Protein AF-A0A954THV9-F1 (afdb_monomer_lite)

pLDDT: mean 78.18, std 24.19, range [27.09, 98.19]

Secondary structure (DSSP, 8-state):
------EEEEEEETTHHHHHHHH-HHHHHHHHHHHHHHHHHHS-TTSEEEE-SSSEEEEEESS-HHHHHHHHHHHHHHHHHS-EEETTEEE---EEEEEEE--TT--HHHHHHHHHHHHHHHHHTTSS-EEEE-SS-EEEGGGS----S------------------SSSSSSSHHHHHHHHHHHHHHHHHHHHTT--

Radius of gyration: 17.75 Å; chains: 1; bounding box: 56×38×52 Å

Sequence (198 aa):
RKQQPFSLCLIDIDHFKQINDTYGHPAGDAVLQHLSSLLQTELDDAVCVARYGGEEFALLTKAPLESAAATLDRLRQTISETEFSHEGSIIPVTLSGGAAAIQNDDQIGRLVRRADEALYAAKLAGRNRVYLHDGTICHLITEIAPVAPATVEDLPSADDSETPAEKSEFAASTSRVQERLQRIIEEESQRLLGRTSE

Structure (mmCIF, N/CA/C/O backbone):
data_AF-A0A954THV9-F1
#
_entry.id   AF-A0A954THV9-F1
#
loop_
_atom_site.group_PDB
_atom_site.id
_atom_site.type_symbol
_atom_site.label_atom_id
_atom_site.label_alt_id
_atom_site.label_comp_id
_atom_site.label_asym_id
_atom_site.label_entity_id
_atom_site.label_seq_id
_atom_site.pdbx_PDB_ins_code
_atom_site.Cartn_x
_atom_site.Cartn_y
_atom_site.Cartn_z
_atom_site.occupancy
_atom_site.B_iso_or_equiv
_atom_site.auth_seq_id
_atom_site.auth_comp_id
_atom_site.auth_asym_id
_atom_site.auth_atom_id
_atom_site.pdbx_PDB_model_num
ATOM 1 N N . ARG A 1 1 ? 24.669 -0.717 -19.147 1.00 35.34 1 ARG A N 1
ATOM 2 C CA . ARG A 1 1 ? 24.409 -0.806 -17.689 1.00 35.34 1 ARG A CA 1
ATOM 3 C C . ARG A 1 1 ? 23.032 -1.430 -17.524 1.00 35.34 1 ARG A C 1
ATOM 5 O O . ARG A 1 1 ? 22.090 -0.823 -18.008 1.00 35.34 1 ARG A O 1
ATOM 12 N N . LYS A 1 2 ? 22.912 -2.630 -16.940 1.00 36.94 2 LYS A N 1
ATOM 13 C CA . LYS A 1 2 ? 21.595 -3.178 -16.576 1.00 36.94 2 LYS A CA 1
ATOM 14 C C . LYS A 1 2 ? 21.041 -2.274 -15.469 1.00 36.94 2 LYS A C 1
ATOM 16 O O . LYS A 1 2 ? 21.681 -2.169 -14.424 1.00 36.94 2 LYS A O 1
ATOM 21 N N . GLN A 1 3 ? 19.971 -1.528 -15.745 1.00 51.50 3 GLN A N 1
ATOM 22 C CA . GLN A 1 3 ? 19.287 -0.761 -14.703 1.00 51.50 3 GLN A CA 1
ATOM 23 C C . GLN A 1 3 ? 18.765 -1.771 -13.674 1.00 51.50 3 GLN A C 1
ATOM 25 O O . GLN A 1 3 ? 18.231 -2.811 -14.058 1.00 51.50 3 GLN A O 1
ATOM 30 N N . GLN A 1 4 ? 19.015 -1.535 -12.384 1.00 56.38 4 GLN A N 1
ATOM 31 C CA . GLN A 1 4 ? 18.430 -2.384 -11.345 1.00 56.38 4 GLN A CA 1
ATOM 32 C C . GLN A 1 4 ? 16.905 -2.219 -11.419 1.00 56.38 4 GLN A C 1
ATOM 34 O O . GLN A 1 4 ? 16.456 -1.075 -11.481 1.00 56.38 4 GLN A O 1
ATOM 39 N N . PRO A 1 5 ? 16.117 -3.307 -11.463 1.00 72.94 5 PRO A N 1
ATOM 40 C CA . PRO A 1 5 ? 14.669 -3.193 -11.543 1.00 72.94 5 PRO A CA 1
ATOM 41 C C . PRO A 1 5 ? 14.157 -2.603 -10.227 1.00 72.94 5 PRO A C 1
ATOM 43 O O . PRO A 1 5 ? 14.252 -3.234 -9.179 1.00 72.94 5 PRO A O 1
ATOM 46 N N . PHE A 1 6 ? 13.661 -1.369 -10.270 1.00 87.19 6 PHE A N 1
ATOM 47 C CA . PHE A 1 6 ? 12.918 -0.787 -9.158 1.00 87.19 6 PHE A CA 1
ATOM 48 C C . PHE A 1 6 ? 11.428 -1.028 -9.375 1.00 87.19 6 PHE A C 1
ATOM 50 O O . PHE A 1 6 ? 10.934 -0.914 -10.498 1.00 87.19 6 PHE A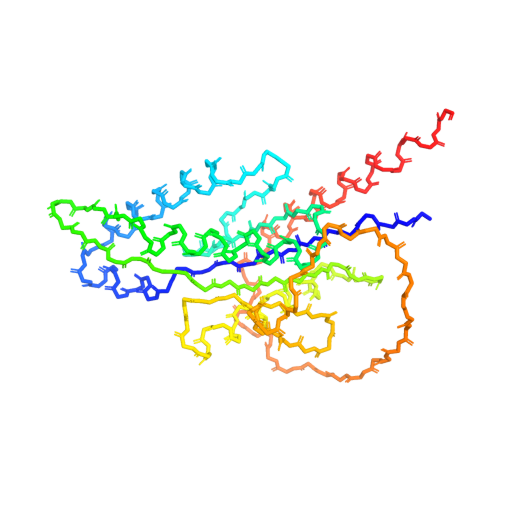 O 1
ATOM 57 N N . SER A 1 7 ? 10.716 -1.311 -8.292 1.00 94.12 7 SER A N 1
ATOM 58 C CA . SER A 1 7 ? 9.264 -1.439 -8.285 1.00 94.12 7 SER A CA 1
ATOM 59 C C . SER A 1 7 ? 8.650 -0.349 -7.422 1.00 94.12 7 SER A C 1
ATOM 61 O O . SER A 1 7 ? 9.150 -0.040 -6.335 1.00 94.12 7 SER A O 1
ATOM 63 N N . LEU A 1 8 ? 7.568 0.232 -7.926 1.00 95.56 8 LEU A N 1
ATOM 64 C CA . LEU A 1 8 ? 6.709 1.160 -7.212 1.00 95.56 8 LEU A CA 1
ATOM 65 C C . LEU A 1 8 ? 5.443 0.417 -6.800 1.00 95.56 8 LEU A C 1
ATOM 67 O O . LEU A 1 8 ? 4.777 -0.185 -7.642 1.00 95.56 8 LEU A O 1
ATOM 71 N N . CYS A 1 9 ? 5.087 0.525 -5.527 1.00 97.25 9 CYS A N 1
ATOM 72 C CA . CYS A 1 9 ? 3.777 0.134 -5.041 1.00 97.25 9 CYS A CA 1
ATOM 73 C C . CYS A 1 9 ? 3.008 1.366 -4.575 1.00 97.25 9 CYS A C 1
ATOM 75 O O . CYS A 1 9 ? 3.564 2.222 -3.885 1.00 97.25 9 CYS A O 1
ATOM 77 N N . LEU A 1 10 ? 1.728 1.429 -4.913 1.00 97.50 10 LEU A N 1
ATOM 78 C CA . LEU A 1 10 ? 0.774 2.380 -4.364 1.00 97.50 10 LEU A CA 1
ATOM 79 C C . LEU A 1 10 ? -0.219 1.621 -3.492 1.00 97.50 10 LEU A C 1
ATOM 81 O O . LEU A 1 10 ? -0.694 0.548 -3.870 1.00 97.50 10 LEU A O 1
ATOM 85 N N . ILE A 1 11 ? -0.510 2.175 -2.322 1.00 97.19 11 ILE A N 1
ATOM 86 C CA . ILE A 1 11 ? -1.490 1.635 -1.383 1.00 97.19 11 ILE A CA 1
ATOM 87 C C . ILE A 1 11 ? -2.477 2.711 -0.982 1.00 97.19 11 ILE A C 1
ATOM 89 O O . ILE A 1 11 ? -2.112 3.880 -0.872 1.00 97.19 11 ILE A O 1
ATOM 93 N N . ASP A 1 12 ? -3.703 2.288 -0.716 1.00 97.50 12 ASP A N 1
ATOM 94 C CA . ASP A 1 12 ? -4.809 3.145 -0.309 1.00 97.50 12 ASP A CA 1
ATOM 95 C C . ASP A 1 12 ? -5.656 2.419 0.736 1.00 97.50 12 ASP A C 1
ATOM 97 O O . ASP A 1 12 ? -5.931 1.220 0.599 1.00 97.50 12 ASP A O 1
ATOM 101 N N . ILE A 1 13 ? -6.021 3.137 1.800 1.00 98.00 13 ILE A N 1
ATOM 102 C CA . ILE A 1 13 ? -6.870 2.598 2.862 1.00 98.00 13 ILE A CA 1
ATOM 103 C C . ILE A 1 13 ? -8.301 2.485 2.349 1.00 98.00 13 ILE A C 1
ATOM 105 O O . ILE A 1 13 ? -8.960 3.474 2.028 1.00 98.00 13 ILE A O 1
ATOM 109 N N . ASP A 1 14 ? -8.826 1.267 2.363 1.00 97.50 14 ASP A N 1
ATOM 110 C CA . ASP A 1 14 ? -10.166 1.005 1.880 1.00 97.50 14 ASP A CA 1
ATOM 111 C C . ASP A 1 14 ? -11.206 1.706 2.758 1.00 97.50 14 ASP A C 1
ATOM 113 O O . ASP A 1 14 ? -11.216 1.581 3.982 1.00 97.50 14 ASP A O 1
ATOM 117 N N . HIS A 1 15 ? -12.139 2.407 2.112 1.00 97.00 15 HIS A N 1
ATOM 118 C CA . HIS A 1 15 ? -13.267 3.054 2.784 1.00 97.00 15 HIS A CA 1
ATOM 119 C C . HIS A 1 15 ? -12.863 4.079 3.864 1.00 97.00 15 HIS A C 1
ATOM 121 O O . HIS A 1 15 ? -13.648 4.343 4.776 1.00 97.00 15 HIS A O 1
ATOM 127 N N . PHE A 1 16 ? -11.701 4.732 3.752 1.00 97.25 16 PHE A N 1
ATOM 128 C CA . PHE A 1 16 ? -11.220 5.679 4.768 1.00 97.25 16 PHE A CA 1
ATOM 129 C C . PHE A 1 16 ? -12.193 6.831 5.057 1.00 97.25 16 PHE A C 1
ATOM 131 O O . PHE A 1 16 ? -12.387 7.224 6.209 1.00 97.25 16 PHE A O 1
ATOM 138 N N . LYS A 1 17 ? -12.900 7.334 4.037 1.00 95.75 17 LYS A N 1
ATOM 139 C CA . LYS A 1 17 ? -13.993 8.294 4.252 1.00 95.75 17 LYS A CA 1
ATOM 140 C C . LYS A 1 17 ? -15.074 7.750 5.197 1.00 95.75 17 LYS A C 1
ATOM 142 O O . LYS A 1 17 ? -15.518 8.482 6.069 1.00 95.75 17 LYS A O 1
ATOM 147 N N . GLN A 1 18 ? -15.469 6.482 5.069 1.00 97.12 18 GLN A N 1
ATOM 148 C CA . GLN A 1 18 ? -16.471 5.875 5.957 1.00 97.12 18 GLN A CA 1
ATOM 149 C C . GLN A 1 18 ? -15.950 5.742 7.389 1.00 97.12 18 GLN A C 1
ATOM 151 O O . GLN A 1 18 ? -16.725 5.923 8.325 1.00 97.12 18 GLN A O 1
ATOM 156 N N . ILE A 1 19 ? -14.651 5.482 7.568 1.00 96.75 19 ILE A N 1
ATOM 157 C CA . ILE A 1 19 ? -14.010 5.504 8.889 1.00 96.75 19 ILE A CA 1
ATOM 158 C C . ILE A 1 19 ? -14.159 6.900 9.508 1.00 96.75 19 ILE A C 1
ATOM 160 O O . ILE A 1 19 ? -14.656 7.018 10.625 1.00 96.75 19 ILE A O 1
ATOM 164 N N . ASN A 1 20 ? -13.820 7.958 8.767 1.00 96.88 20 ASN A N 1
ATOM 165 C CA . ASN A 1 20 ? -13.982 9.337 9.239 1.00 96.88 20 ASN A CA 1
ATOM 166 C C . ASN A 1 20 ? -15.444 9.702 9.520 1.0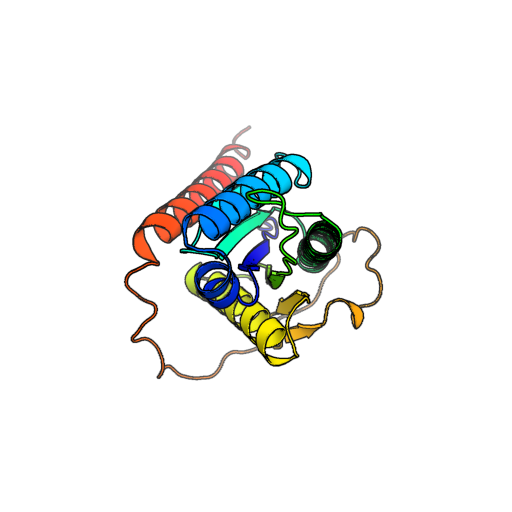0 96.88 20 ASN A C 1
ATOM 168 O O . ASN A 1 20 ? -15.735 10.309 10.546 1.00 96.88 20 ASN A O 1
ATOM 172 N N . ASP A 1 21 ? -16.362 9.325 8.633 1.00 97.62 21 ASP A N 1
ATOM 173 C CA . ASP A 1 21 ? -17.787 9.629 8.778 1.00 97.62 21 ASP A CA 1
ATOM 174 C C . ASP A 1 21 ? -18.405 8.889 9.985 1.00 97.62 21 ASP A C 1
ATOM 176 O O . ASP A 1 21 ? -19.342 9.394 10.601 1.00 97.62 21 ASP A O 1
ATOM 180 N N . THR A 1 22 ? -17.873 7.714 10.350 1.00 96.69 22 THR A N 1
ATOM 181 C CA . THR A 1 22 ? -18.385 6.869 11.448 1.00 96.69 22 THR A CA 1
ATOM 182 C C . THR A 1 22 ? -17.750 7.195 12.799 1.00 96.69 22 THR A C 1
ATOM 184 O O . THR A 1 22 ? -18.453 7.268 13.805 1.00 96.69 22 THR A O 1
ATOM 187 N N . TYR A 1 23 ? -16.429 7.379 12.835 1.00 96.12 23 TYR A N 1
ATOM 188 C CA . TYR A 1 23 ? -15.643 7.511 14.069 1.00 96.12 23 TYR A CA 1
ATOM 189 C C . TYR A 1 23 ? -15.055 8.918 14.265 1.00 96.12 23 TYR A C 1
ATOM 191 O O . TYR A 1 23 ? -14.443 9.199 15.292 1.00 96.12 23 TYR A O 1
ATOM 199 N N . GLY A 1 24 ? -15.251 9.818 13.300 1.00 96.75 24 GLY A N 1
ATOM 200 C CA . GLY A 1 24 ? -14.701 11.168 13.298 1.00 96.75 24 GLY A CA 1
ATOM 201 C C . GLY A 1 24 ? -13.281 11.245 12.734 1.00 96.75 24 GLY A C 1
ATOM 202 O O . GLY A 1 24 ? -12.521 10.278 12.726 1.00 96.75 24 GLY A O 1
ATOM 203 N N . HIS A 1 25 ? -12.894 12.445 12.297 1.00 96.88 25 HIS A N 1
ATOM 204 C CA . HIS A 1 25 ? -11.544 12.716 11.791 1.00 96.88 25 HIS A CA 1
ATOM 205 C C . HIS A 1 25 ? -10.399 12.336 12.752 1.00 96.88 25 HIS A C 1
ATOM 207 O O . HIS A 1 25 ? -9.408 11.793 12.268 1.00 96.88 25 HIS A O 1
ATOM 213 N N . PRO A 1 26 ? -10.506 12.527 14.087 1.00 97.19 26 PRO A N 1
ATOM 214 C CA . PRO A 1 26 ? -9.456 12.087 15.011 1.00 97.19 26 PRO A CA 1
ATOM 215 C C . PRO A 1 26 ? -9.171 10.579 14.945 1.00 97.19 26 PRO A C 1
ATOM 217 O O . PRO A 1 26 ? -8.021 10.163 15.090 1.00 97.19 26 PRO A O 1
ATOM 220 N N . ALA A 1 27 ? -10.194 9.762 14.678 1.00 96.19 27 ALA A N 1
ATOM 221 C CA . ALA A 1 27 ? -10.033 8.326 14.499 1.00 96.19 27 ALA A CA 1
ATOM 222 C C . ALA A 1 27 ? -9.312 7.998 13.185 1.00 96.19 27 ALA A C 1
ATOM 224 O O . ALA A 1 27 ? -8.411 7.161 13.174 1.00 96.19 27 ALA A O 1
ATOM 225 N N . GLY A 1 28 ? -9.650 8.689 12.091 1.00 97.06 28 GLY A N 1
ATOM 226 C CA . GLY A 1 28 ? -8.926 8.559 10.824 1.00 97.06 28 GLY A CA 1
ATOM 227 C C . GLY A 1 28 ? -7.452 8.950 10.950 1.00 97.06 28 GLY A C 1
ATOM 228 O O . GLY A 1 28 ? -6.578 8.237 10.458 1.00 97.06 28 GLY A O 1
ATOM 229 N N . ASP A 1 29 ? -7.153 10.030 11.672 1.00 97.00 29 ASP A N 1
ATOM 230 C CA . ASP A 1 29 ? -5.775 10.441 11.960 1.00 97.00 29 ASP A CA 1
ATOM 231 C C . ASP A 1 29 ? -5.022 9.380 12.775 1.00 97.00 29 ASP A C 1
ATOM 233 O O . ASP A 1 29 ? -3.867 9.073 12.467 1.00 97.00 29 ASP A O 1
ATOM 237 N N . ALA A 1 30 ? -5.672 8.773 13.774 1.00 96.44 30 ALA A N 1
ATOM 238 C CA . ALA A 1 30 ? -5.092 7.680 14.552 1.00 96.44 30 ALA A CA 1
ATOM 239 C C . ALA A 1 30 ? -4.807 6.441 13.682 1.00 96.44 30 ALA A C 1
ATOM 241 O O . ALA A 1 30 ? -3.736 5.842 13.801 1.00 96.44 30 ALA A O 1
ATOM 242 N N . VAL A 1 31 ? -5.714 6.094 12.761 1.00 97.12 31 VAL A N 1
ATOM 243 C CA . VAL A 1 31 ? -5.504 5.012 11.784 1.00 97.12 31 VAL A CA 1
ATOM 244 C C . VAL A 1 31 ? -4.286 5.301 10.906 1.00 97.12 31 VAL A C 1
ATOM 246 O O . VAL A 1 31 ? -3.425 4.436 10.762 1.00 97.12 31 VAL A O 1
ATOM 249 N N . LEU A 1 32 ? -4.155 6.518 10.371 1.00 97.19 32 LEU A N 1
ATOM 250 C CA . LEU A 1 32 ? -3.013 6.908 9.535 1.00 97.19 32 LEU A CA 1
ATOM 251 C C . LEU A 1 32 ? -1.682 6.867 10.290 1.00 97.19 32 LEU A C 1
ATOM 253 O O . LEU A 1 32 ? -0.663 6.459 9.726 1.00 97.19 32 LEU A O 1
ATOM 257 N N . GLN A 1 33 ? -1.673 7.302 11.551 1.00 95.50 33 GLN A N 1
ATOM 258 C CA . GLN A 1 33 ? -0.486 7.256 12.406 1.00 95.50 33 GLN A CA 1
ATOM 259 C C . GLN A 1 33 ? -0.065 5.815 12.683 1.00 95.50 33 GLN A C 1
ATOM 261 O O . GLN A 1 33 ? 1.098 5.472 12.480 1.00 95.50 33 GLN A O 1
ATOM 266 N N . HIS A 1 34 ? -1.012 4.962 13.077 1.00 95.44 34 HIS A N 1
ATOM 267 C CA . HIS A 1 34 ? -0.733 3.559 13.358 1.00 95.44 34 HIS A CA 1
ATOM 268 C C . HIS A 1 34 ? -0.284 2.815 12.096 1.00 95.44 34 HIS A C 1
ATOM 270 O O . HIS A 1 34 ? 0.723 2.113 12.131 1.00 95.44 34 HIS A O 1
ATOM 276 N N . LEU A 1 35 ? -0.944 3.050 10.958 1.00 95.94 35 LEU A N 1
ATOM 277 C CA . LEU A 1 35 ? -0.513 2.517 9.669 1.00 95.94 35 LEU A CA 1
ATOM 278 C C . LEU A 1 35 ? 0.916 2.958 9.337 1.00 95.94 35 LEU A C 1
ATOM 280 O O . LEU A 1 35 ? 1.733 2.133 8.948 1.00 95.94 35 LEU A O 1
ATOM 284 N N . SER A 1 36 ? 1.251 4.235 9.533 1.00 94.56 36 SER A N 1
ATOM 285 C CA . SER A 1 36 ? 2.607 4.735 9.279 1.00 94.56 36 SER A CA 1
ATOM 286 C C . SER A 1 36 ? 3.655 4.029 10.143 1.00 94.56 36 SER A C 1
ATOM 288 O O . SER A 1 36 ? 4.729 3.703 9.642 1.00 94.56 36 SER A O 1
ATOM 290 N N . SER A 1 37 ? 3.353 3.769 11.419 1.00 93.88 37 SER A N 1
ATOM 291 C CA . SER A 1 37 ? 4.226 2.987 12.302 1.00 93.88 37 SER A CA 1
ATOM 292 C C . SER A 1 37 ? 4.354 1.539 11.840 1.00 93.88 37 SER A C 1
ATOM 294 O O . SER A 1 37 ? 5.466 1.030 11.782 1.00 93.88 37 SER A O 1
ATOM 296 N N . LEU A 1 38 ? 3.250 0.905 11.444 1.00 94.56 38 LEU A N 1
ATOM 297 C CA . LEU A 1 38 ? 3.255 -0.470 10.955 1.00 94.56 38 LEU A CA 1
ATOM 298 C C . LEU A 1 38 ? 4.073 -0.611 9.661 1.00 94.56 38 LEU A C 1
ATOM 300 O O . LEU A 1 38 ? 4.866 -1.533 9.521 1.00 94.56 38 LEU A O 1
ATOM 304 N N . LEU A 1 39 ? 3.951 0.342 8.733 1.00 93.56 39 LEU A N 1
ATOM 305 C CA . LEU A 1 39 ? 4.775 0.377 7.521 1.00 93.56 39 LEU A CA 1
ATOM 306 C C . LEU A 1 39 ? 6.270 0.454 7.852 1.00 93.56 39 LEU A C 1
ATOM 308 O O . LEU A 1 39 ? 7.071 -0.162 7.163 1.00 93.56 39 LEU A O 1
ATOM 312 N N . GLN A 1 40 ? 6.649 1.193 8.896 1.00 90.88 40 GLN A N 1
ATOM 313 C CA . GLN A 1 40 ? 8.045 1.296 9.329 1.00 90.88 40 GLN A CA 1
ATOM 314 C C . GLN A 1 40 ? 8.555 0.029 10.022 1.00 90.88 40 GLN A C 1
ATOM 316 O O . GLN A 1 40 ? 9.754 -0.217 9.994 1.00 90.88 40 GLN A O 1
ATOM 321 N N . THR A 1 41 ? 7.684 -0.757 10.661 1.00 92.12 41 THR A N 1
ATOM 322 C CA . THR A 1 41 ? 8.086 -1.997 11.343 1.00 92.12 41 THR A CA 1
ATOM 323 C C . THR A 1 41 ? 8.104 -3.206 10.416 1.00 92.12 41 THR A C 1
ATOM 325 O O . THR A 1 41 ? 8.942 -4.085 10.586 1.00 92.12 41 THR A O 1
ATOM 328 N N . GLU A 1 42 ? 7.179 -3.265 9.457 1.00 92.44 42 GLU A N 1
ATOM 329 C CA . GLU A 1 42 ? 7.001 -4.417 8.563 1.00 92.44 42 GLU A CA 1
ATOM 330 C C . GLU A 1 42 ? 7.894 -4.363 7.317 1.00 92.44 42 GLU A C 1
ATOM 332 O O . GLU A 1 42 ? 8.139 -5.390 6.679 1.00 92.44 42 GLU A O 1
ATOM 337 N N . LEU A 1 43 ? 8.359 -3.173 6.931 1.00 92.44 43 LEU A N 1
ATOM 338 C CA . LEU A 1 43 ? 9.180 -2.989 5.740 1.00 92.44 43 LEU A CA 1
ATOM 339 C C . LEU A 1 43 ? 10.659 -2.857 6.103 1.00 92.44 43 LEU A C 1
ATOM 341 O O . LEU A 1 43 ? 11.025 -2.219 7.083 1.00 92.44 43 LEU A O 1
ATOM 345 N N . ASP A 1 44 ? 11.504 -3.456 5.267 1.00 85.44 44 ASP A N 1
ATOM 346 C CA . ASP A 1 44 ? 12.960 -3.333 5.356 1.00 85.44 44 ASP A CA 1
ATOM 347 C C . ASP A 1 44 ? 13.394 -1.869 5.140 1.00 85.44 44 ASP A C 1
ATOM 349 O O . ASP A 1 44 ? 12.786 -1.156 4.336 1.00 85.44 44 ASP A O 1
ATOM 353 N N . ASP A 1 45 ? 14.490 -1.446 5.778 1.00 80.62 45 ASP A N 1
ATOM 354 C CA . ASP A 1 45 ? 15.132 -0.134 5.595 1.00 80.62 45 ASP A CA 1
ATOM 355 C C . ASP A 1 45 ? 15.454 0.170 4.118 1.00 80.62 45 ASP A C 1
ATOM 357 O O . ASP A 1 45 ? 15.587 1.329 3.713 1.00 80.62 45 ASP A O 1
ATOM 361 N N . ALA A 1 46 ? 15.582 -0.868 3.284 1.00 82.75 46 ALA A N 1
ATOM 362 C CA . ALA A 1 46 ? 15.761 -0.743 1.841 1.00 82.75 46 ALA A CA 1
ATOM 363 C C . ALA A 1 46 ? 14.502 -0.274 1.075 1.00 82.75 46 ALA A C 1
ATOM 365 O O . ALA A 1 46 ? 14.608 0.053 -0.113 1.00 82.75 46 ALA A O 1
ATOM 366 N N . VAL A 1 47 ? 13.323 -0.248 1.705 1.00 88.62 47 VAL A N 1
ATOM 367 C CA . VAL A 1 47 ? 12.061 0.214 1.110 1.00 88.62 47 VAL A CA 1
ATOM 368 C C . VAL A 1 47 ? 11.815 1.670 1.491 1.00 88.62 47 VAL A C 1
ATOM 370 O O . VAL A 1 47 ? 11.622 2.018 2.652 1.00 88.62 47 VAL A O 1
ATOM 373 N N . CYS A 1 48 ? 11.764 2.550 0.494 1.00 91.38 48 CYS A N 1
ATOM 374 C CA . CYS A 1 48 ? 11.413 3.941 0.734 1.00 91.38 48 CYS A CA 1
ATOM 375 C C . CYS A 1 48 ? 9.892 4.097 0.815 1.00 91.38 48 CYS A C 1
ATOM 377 O O . CYS A 1 48 ? 9.188 3.815 -0.153 1.00 91.38 48 CYS A O 1
ATOM 379 N N . VAL A 1 49 ? 9.402 4.592 1.951 1.00 92.38 49 VAL A N 1
ATOM 380 C CA . VAL A 1 49 ? 7.980 4.860 2.199 1.00 92.38 49 VAL A CA 1
ATOM 381 C C . VAL A 1 49 ? 7.709 6.363 2.134 1.00 92.38 49 VAL A C 1
ATOM 383 O O . VAL A 1 49 ? 8.414 7.165 2.754 1.00 92.38 49 VAL A O 1
ATOM 386 N N . ALA A 1 50 ? 6.657 6.762 1.424 1.00 90.06 50 ALA A N 1
ATOM 387 C CA . ALA A 1 50 ? 6.175 8.137 1.389 1.00 90.06 50 ALA A CA 1
ATOM 388 C C . ALA A 1 50 ? 4.646 8.185 1.451 1.00 90.06 50 ALA A C 1
ATOM 390 O O . ALA A 1 50 ? 3.970 7.396 0.803 1.00 90.06 50 ALA A O 1
ATOM 391 N N . ARG A 1 51 ? 4.086 9.155 2.179 1.00 89.75 51 ARG A N 1
ATOM 392 C CA . ARG A 1 51 ? 2.655 9.469 2.087 1.00 89.75 51 ARG A CA 1
ATOM 393 C C . ARG A 1 51 ? 2.405 10.216 0.773 1.00 89.75 51 ARG A C 1
ATOM 395 O O . ARG A 1 51 ? 2.972 11.290 0.570 1.00 89.75 51 ARG A O 1
ATOM 402 N N . TYR A 1 52 ? 1.627 9.612 -0.121 1.00 82.44 52 TYR A N 1
ATOM 403 C CA . TYR A 1 52 ? 1.349 10.107 -1.473 1.00 82.44 52 TYR A CA 1
ATOM 404 C C . TYR A 1 52 ? 0.149 11.062 -1.490 1.00 82.44 52 TYR A C 1
ATOM 406 O O . TYR A 1 52 ? 0.195 12.108 -2.136 1.00 82.44 52 TYR A O 1
ATOM 414 N N . GLY A 1 53 ? -0.880 10.734 -0.708 1.00 85.19 53 GLY A N 1
ATOM 415 C CA . GLY A 1 53 ? -2.134 11.476 -0.625 1.00 85.19 53 GLY A CA 1
ATOM 416 C C . GLY A 1 53 ? -2.690 11.536 0.798 1.00 85.19 53 GLY A C 1
ATOM 417 O O . GLY A 1 53 ? -1.972 11.356 1.786 1.00 85.19 53 GLY A O 1
ATOM 418 N N . GLY A 1 54 ? -3.991 11.810 0.913 1.00 88.38 54 GLY A N 1
ATOM 419 C CA . GLY A 1 54 ? -4.686 11.851 2.204 1.00 88.38 54 GLY A CA 1
ATOM 420 C C . GLY A 1 54 ? -4.634 10.502 2.924 1.00 88.38 54 GLY A C 1
ATOM 421 O O . GLY A 1 54 ? -4.201 10.440 4.071 1.00 88.38 54 GLY A O 1
ATOM 422 N N . GLU A 1 55 ? -4.984 9.432 2.221 1.00 91.94 55 GLU A N 1
ATOM 423 C CA . GLU A 1 55 ? -5.034 8.049 2.725 1.00 91.94 55 GLU A CA 1
ATOM 424 C C . GLU A 1 55 ? -4.145 7.085 1.927 1.00 91.94 55 GLU A C 1
ATOM 426 O O . GLU A 1 55 ? -4.216 5.869 2.094 1.00 91.94 55 GLU A O 1
ATOM 431 N N . GLU A 1 56 ? -3.285 7.644 1.074 1.00 93.62 56 GLU A N 1
ATOM 432 C CA . GLU A 1 56 ? -2.476 6.903 0.113 1.00 93.62 56 GLU A CA 1
ATOM 433 C C . GLU A 1 56 ? -0.992 6.953 0.475 1.00 93.62 56 GLU A C 1
ATOM 435 O O . GLU A 1 56 ? -0.460 8.007 0.851 1.00 93.62 56 GLU A O 1
ATOM 440 N N . PHE A 1 57 ? -0.292 5.838 0.282 1.00 95.06 57 PHE A N 1
ATOM 441 C CA . PHE A 1 57 ? 1.155 5.747 0.450 1.00 95.06 57 PHE A CA 1
ATOM 442 C C . PHE A 1 57 ? 1.808 5.136 -0.791 1.00 95.06 57 PHE A C 1
ATOM 444 O O . PHE A 1 57 ? 1.252 4.265 -1.454 1.00 95.06 57 PHE A O 1
ATOM 451 N N . ALA A 1 58 ? 3.019 5.595 -1.081 1.00 95.38 58 ALA A N 1
ATOM 452 C CA . ALA A 1 58 ? 3.894 5.063 -2.108 1.00 95.38 58 ALA A CA 1
ATOM 453 C C . ALA A 1 58 ? 5.078 4.342 -1.455 1.00 95.38 58 ALA A C 1
ATOM 455 O O . ALA A 1 58 ? 5.690 4.854 -0.512 1.00 95.38 58 ALA A O 1
ATOM 456 N N . LEU A 1 59 ? 5.412 3.172 -1.988 1.00 95.06 59 LEU A N 1
ATOM 457 C CA . LEU A 1 59 ? 6.539 2.343 -1.580 1.00 95.06 59 LEU A CA 1
ATOM 458 C C . LEU A 1 59 ? 7.461 2.162 -2.783 1.00 95.06 59 LEU A C 1
ATOM 460 O O . LEU A 1 59 ? 7.020 1.700 -3.833 1.00 95.06 59 LEU A O 1
ATOM 464 N N . LEU A 1 60 ? 8.738 2.501 -2.641 1.00 93.75 60 LEU A N 1
ATOM 465 C CA . LEU A 1 60 ? 9.745 2.299 -3.678 1.00 93.75 60 LEU A CA 1
ATOM 466 C C . LEU A 1 60 ? 10.783 1.289 -3.192 1.00 93.75 60 LEU A C 1
ATOM 468 O O . LEU A 1 60 ? 11.402 1.479 -2.145 1.00 93.75 60 LEU A O 1
ATOM 472 N N . THR A 1 61 ? 10.991 0.226 -3.963 1.00 91.62 61 THR A N 1
ATOM 473 C CA . THR A 1 61 ? 11.918 -0.861 -3.628 1.00 91.62 61 THR A CA 1
ATOM 474 C C . THR A 1 61 ? 12.759 -1.268 -4.834 1.00 91.62 61 THR A C 1
ATOM 476 O O . THR A 1 61 ? 12.355 -1.086 -5.978 1.00 91.62 61 THR A O 1
ATOM 479 N N . LYS A 1 62 ? 13.934 -1.851 -4.577 1.00 90.38 62 LYS A N 1
ATOM 480 C CA . LYS A 1 62 ? 14.793 -2.506 -5.585 1.00 90.38 62 LYS A CA 1
ATOM 481 C C . LYS A 1 62 ? 14.384 -3.953 -5.876 1.00 90.38 62 LYS A C 1
ATOM 483 O O . LYS A 1 62 ? 15.089 -4.664 -6.589 1.00 90.38 62 LYS A O 1
ATOM 488 N N . ALA A 1 63 ? 13.310 -4.425 -5.249 1.00 90.31 63 ALA A N 1
ATOM 489 C CA . ALA A 1 63 ? 12.806 -5.768 -5.470 1.00 90.31 63 ALA A CA 1
ATOM 490 C C . ALA A 1 63 ? 12.138 -5.883 -6.856 1.00 90.31 63 ALA A C 1
ATOM 492 O O . ALA A 1 63 ? 11.483 -4.930 -7.296 1.00 90.31 63 ALA A O 1
ATOM 493 N N . PRO A 1 64 ? 12.240 -7.054 -7.517 1.00 91.62 64 PRO A N 1
ATOM 494 C CA . PRO A 1 64 ? 11.432 -7.376 -8.691 1.00 91.62 64 PRO A CA 1
ATOM 495 C C . PRO A 1 64 ? 9.934 -7.241 -8.406 1.00 91.62 64 PRO A C 1
ATOM 497 O O . PRO A 1 64 ? 9.511 -7.338 -7.250 1.00 91.62 64 PRO A O 1
ATOM 500 N N . LEU A 1 65 ? 9.143 -7.059 -9.464 1.00 92.94 65 LEU A N 1
ATOM 501 C CA . LEU A 1 65 ? 7.709 -6.774 -9.385 1.00 92.94 65 LEU A CA 1
ATOM 502 C C . LEU A 1 65 ? 6.956 -7.761 -8.490 1.00 92.94 65 LEU A C 1
ATOM 504 O O . LEU A 1 65 ? 6.224 -7.359 -7.590 1.00 92.94 65 LEU A O 1
ATOM 508 N N . GLU A 1 66 ? 7.176 -9.053 -8.697 1.00 92.38 66 GLU A N 1
ATOM 509 C CA . GLU A 1 66 ? 6.479 -10.132 -8.004 1.00 92.38 66 GLU A CA 1
ATOM 510 C C . GLU A 1 66 ? 6.854 -10.161 -6.523 1.00 92.38 66 GLU A C 1
ATOM 512 O O . GLU A 1 66 ? 5.997 -10.338 -5.661 1.00 92.38 66 GLU A O 1
ATOM 517 N N . SER A 1 67 ? 8.126 -9.908 -6.203 1.00 92.19 67 SER A N 1
ATOM 518 C CA . SER A 1 67 ? 8.582 -9.817 -4.815 1.00 92.19 67 SER A CA 1
ATOM 519 C C . SER A 1 67 ? 8.054 -8.562 -4.119 1.00 92.19 67 SER A C 1
ATOM 521 O O . SER A 1 67 ? 7.747 -8.615 -2.927 1.00 92.19 67 SER A O 1
ATOM 523 N N . ALA A 1 68 ? 7.964 -7.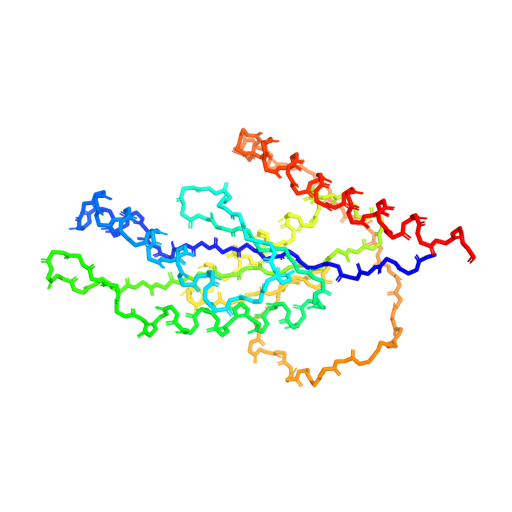435 -4.828 1.00 93.94 68 ALA A N 1
ATOM 524 C CA . ALA A 1 68 ? 7.387 -6.201 -4.306 1.00 93.94 68 ALA A CA 1
ATOM 525 C C . ALA A 1 68 ? 5.886 -6.375 -4.034 1.00 93.94 68 ALA A C 1
ATOM 527 O O . ALA A 1 68 ? 5.414 -6.043 -2.946 1.00 93.94 68 ALA A O 1
ATOM 528 N N . ALA A 1 69 ? 5.162 -6.986 -4.973 1.00 95.25 69 ALA A N 1
ATOM 529 C CA . ALA A 1 69 ? 3.756 -7.328 -4.823 1.00 95.25 69 ALA A CA 1
ATOM 530 C C . ALA A 1 69 ? 3.538 -8.322 -3.669 1.00 95.25 69 ALA A C 1
ATOM 532 O O . ALA A 1 69 ? 2.628 -8.135 -2.868 1.00 95.25 69 ALA A O 1
ATOM 533 N N . ALA A 1 70 ? 4.395 -9.338 -3.518 1.00 94.44 70 ALA A N 1
ATOM 534 C CA . ALA A 1 70 ? 4.281 -10.313 -2.431 1.00 94.44 70 ALA A CA 1
ATOM 535 C C . ALA A 1 70 ? 4.495 -9.669 -1.057 1.00 94.44 70 ALA A C 1
ATOM 537 O O . ALA A 1 70 ? 3.793 -9.991 -0.103 1.00 94.44 70 ALA A O 1
ATOM 538 N N . THR A 1 71 ? 5.446 -8.739 -0.944 1.00 94.00 71 THR A N 1
ATOM 539 C CA . THR A 1 71 ? 5.609 -7.924 0.269 1.00 94.00 71 THR A CA 1
ATOM 540 C C . THR A 1 71 ? 4.369 -7.086 0.542 1.00 94.00 71 THR A C 1
ATOM 542 O O . THR A 1 71 ? 3.920 -7.017 1.684 1.00 94.00 71 THR A O 1
ATOM 545 N N . LEU A 1 72 ? 3.784 -6.506 -0.502 1.00 95.50 72 LEU A N 1
ATOM 546 C CA . LEU A 1 72 ? 2.573 -5.719 -0.376 1.00 95.50 72 LEU A CA 1
ATOM 547 C C . LEU A 1 72 ? 1.361 -6.556 0.075 1.00 95.50 72 LEU A C 1
ATOM 549 O O . LEU A 1 72 ? 0.579 -6.093 0.900 1.00 95.50 72 LEU A O 1
ATOM 553 N N . ASP A 1 73 ? 1.218 -7.791 -0.406 1.00 96.94 73 ASP A N 1
ATOM 554 C CA . ASP A 1 73 ? 0.121 -8.677 0.003 1.00 96.94 73 ASP A CA 1
ATOM 555 C C . ASP A 1 73 ? 0.281 -9.188 1.441 1.00 96.94 73 ASP A C 1
ATOM 557 O O . ASP A 1 73 ? -0.699 -9.242 2.184 1.00 96.94 73 ASP A O 1
ATOM 561 N N . ARG A 1 74 ? 1.519 -9.459 1.884 1.00 95.56 74 ARG A N 1
ATOM 562 C CA . ARG A 1 74 ? 1.793 -9.735 3.306 1.00 95.56 74 ARG A CA 1
ATOM 563 C C . ARG A 1 74 ? 1.394 -8.553 4.183 1.00 95.56 74 ARG A C 1
ATOM 565 O O . ARG A 1 74 ? 0.674 -8.737 5.155 1.00 95.56 74 ARG A O 1
ATOM 572 N N . LEU A 1 75 ? 1.803 -7.343 3.804 1.00 95.75 75 LEU A N 1
ATOM 573 C CA . LEU A 1 75 ? 1.447 -6.121 4.522 1.00 95.75 75 LEU A CA 1
ATOM 574 C C . LEU A 1 75 ? -0.075 -5.920 4.582 1.00 95.75 75 LEU A C 1
ATOM 576 O O . LEU A 1 75 ? -0.615 -5.603 5.641 1.00 95.75 75 LEU A O 1
ATOM 580 N N . ARG A 1 76 ? -0.778 -6.141 3.466 1.00 97.25 76 ARG A N 1
ATOM 581 C CA . ARG A 1 76 ? -2.245 -6.115 3.415 1.00 97.25 76 ARG A CA 1
ATOM 582 C C . ARG A 1 76 ? -2.850 -7.087 4.427 1.00 97.25 76 ARG A C 1
ATOM 584 O O . ARG A 1 76 ? -3.761 -6.701 5.158 1.00 97.25 76 ARG A O 1
ATOM 591 N N . GLN A 1 77 ? -2.361 -8.326 4.463 1.00 96.69 77 GLN A N 1
ATOM 592 C CA . GLN A 1 77 ? -2.839 -9.331 5.406 1.00 96.69 77 GLN A CA 1
ATOM 593 C C . GLN A 1 77 ? -2.601 -8.886 6.855 1.00 96.69 77 GLN A C 1
ATOM 595 O O . GLN A 1 77 ? -3.565 -8.830 7.619 1.00 96.69 77 GLN A O 1
ATOM 600 N N . THR A 1 78 ? -1.377 -8.470 7.197 1.00 96.00 78 THR A N 1
ATOM 601 C CA . THR A 1 78 ? -1.034 -7.952 8.532 1.00 96.00 78 THR A CA 1
ATOM 602 C C . THR A 1 78 ? -1.969 -6.817 8.950 1.00 96.00 78 THR A C 1
ATOM 604 O O . THR A 1 78 ? -2.482 -6.817 10.066 1.00 96.00 78 THR A O 1
ATOM 607 N N . ILE A 1 79 ? -2.252 -5.867 8.055 1.00 96.06 79 ILE A N 1
ATOM 608 C CA . ILE A 1 79 ? -3.148 -4.735 8.342 1.00 96.06 79 ILE A CA 1
ATOM 609 C C . ILE A 1 79 ? -4.579 -5.197 8.583 1.00 96.06 79 ILE A C 1
ATOM 611 O O . ILE A 1 79 ? -5.197 -4.746 9.540 1.00 96.06 79 ILE A O 1
ATOM 615 N N . SER A 1 80 ? -5.084 -6.124 7.767 1.00 96.50 80 SER A N 1
ATOM 616 C CA . SER A 1 80 ? -6.439 -6.659 7.936 1.00 96.50 80 SER A CA 1
ATOM 617 C C . SER A 1 80 ? -6.631 -7.450 9.234 1.00 96.50 80 SER A C 1
ATOM 619 O O . SER A 1 80 ? -7.755 -7.577 9.714 1.00 96.50 80 SER A O 1
ATOM 621 N N . GLU A 1 81 ? -5.539 -7.968 9.798 1.00 95.50 81 GLU A N 1
ATOM 622 C CA . GLU A 1 81 ? -5.512 -8.716 11.058 1.00 95.50 81 GLU A CA 1
ATOM 623 C C . GLU A 1 81 ? -5.151 -7.827 12.265 1.00 95.50 81 GLU A C 1
ATOM 625 O O . GLU A 1 81 ? -5.302 -8.250 13.411 1.00 95.50 81 GLU A O 1
ATOM 630 N N . THR A 1 82 ? -4.700 -6.589 12.035 1.00 94.38 82 THR A N 1
ATOM 631 C CA . THR A 1 82 ? -4.323 -5.646 13.094 1.00 94.38 82 THR A CA 1
ATOM 632 C C . THR A 1 82 ? -5.557 -4.957 13.672 1.00 94.38 82 THR A C 1
ATOM 634 O O . THR A 1 82 ? -6.369 -4.372 12.956 1.00 94.38 82 THR A O 1
ATOM 637 N N . GLU A 1 83 ? -5.670 -4.949 15.000 1.00 92.50 83 GLU A N 1
ATOM 638 C CA . GLU A 1 83 ? -6.704 -4.189 15.701 1.00 92.50 83 GLU A CA 1
ATOM 639 C C . GLU A 1 83 ? -6.320 -2.706 15.780 1.00 92.50 83 GLU A C 1
ATOM 641 O O . GLU A 1 83 ? -5.550 -2.270 16.641 1.00 92.50 83 GLU A O 1
ATOM 646 N N . PHE A 1 84 ? -6.885 -1.891 14.892 1.00 93.81 84 PHE A N 1
ATOM 647 C CA . PHE A 1 84 ? -6.849 -0.442 15.056 1.00 93.81 84 PHE A CA 1
ATOM 648 C C . PHE A 1 84 ? -7.885 -0.059 16.106 1.00 93.81 84 PHE A C 1
ATOM 650 O O . PHE A 1 84 ? -9.052 -0.413 15.975 1.00 93.81 84 PHE A O 1
ATOM 657 N N . SER A 1 85 ? -7.484 0.654 17.158 1.00 92.50 85 SER A N 1
ATOM 658 C CA . SER A 1 85 ? -8.414 1.099 18.195 1.00 92.50 85 SER A CA 1
ATOM 659 C C . SER A 1 85 ? -8.349 2.605 18.418 1.00 92.50 85 SER A C 1
ATOM 661 O O . SER A 1 85 ? -7.280 3.214 18.389 1.00 92.50 85 SER A O 1
ATOM 663 N N . HIS A 1 86 ? -9.513 3.211 18.637 1.00 93.62 86 HIS A N 1
ATOM 664 C CA . HIS A 1 86 ? -9.652 4.620 18.987 1.00 93.62 86 HIS A CA 1
ATOM 665 C C . HIS A 1 86 ? -10.793 4.775 19.992 1.00 93.62 86 HIS A C 1
ATOM 667 O O . HIS A 1 86 ? -11.888 4.262 19.770 1.00 93.62 86 HIS A O 1
ATOM 673 N N . GLU A 1 87 ? -10.520 5.432 21.123 1.00 92.50 87 GLU A N 1
ATOM 674 C CA . GLU A 1 87 ? -11.504 5.679 22.195 1.00 92.50 87 GLU A CA 1
ATOM 675 C C . GLU A 1 87 ? -12.282 4.421 22.644 1.00 92.50 87 GLU A C 1
ATOM 677 O O . GLU A 1 87 ? -13.472 4.461 22.944 1.00 92.50 87 GLU A O 1
ATOM 682 N N . GLY A 1 88 ? -11.601 3.271 22.688 1.00 89.88 88 GLY A N 1
ATOM 683 C CA . GLY A 1 88 ? -12.191 1.993 23.104 1.00 89.88 88 GLY A CA 1
ATOM 684 C C . GLY A 1 88 ? -13.012 1.272 22.028 1.00 89.88 88 GLY A C 1
ATOM 685 O O . GLY A 1 88 ? -13.522 0.187 22.297 1.00 89.88 88 GLY A O 1
ATOM 686 N N . SER A 1 89 ? -13.111 1.825 20.817 1.00 91.88 89 SER A N 1
ATOM 687 C CA . SER A 1 89 ? -13.706 1.154 19.656 1.00 91.88 89 SER A CA 1
ATOM 688 C C . SER A 1 89 ? -12.628 0.500 18.800 1.00 91.88 89 SER A C 1
ATOM 690 O O . SER A 1 89 ? -11.607 1.126 18.523 1.00 91.88 89 SER A O 1
ATOM 692 N N . ILE A 1 90 ? -12.869 -0.734 18.349 1.00 95.00 90 ILE A N 1
ATOM 693 C CA . ILE A 1 90 ? -12.050 -1.393 17.323 1.00 95.00 90 ILE A CA 1
ATOM 694 C C . ILE A 1 90 ? -12.565 -0.955 15.948 1.00 95.00 90 ILE A C 1
ATOM 696 O O . ILE A 1 90 ? -13.764 -1.037 15.670 1.00 95.00 90 ILE A O 1
ATOM 700 N N . ILE A 1 91 ? -11.657 -0.482 15.103 1.00 96.50 91 ILE A N 1
ATOM 701 C CA . ILE A 1 91 ? -11.903 0.016 13.754 1.00 96.50 91 ILE A CA 1
ATOM 702 C C . ILE A 1 91 ? -11.333 -1.018 12.775 1.00 96.50 91 ILE A C 1
ATOM 704 O O . ILE A 1 91 ? -10.118 -1.203 12.734 1.00 96.50 91 ILE A O 1
ATOM 708 N N . PRO A 1 92 ? -12.167 -1.710 11.983 1.00 95.25 92 PRO A N 1
ATOM 709 C CA . PRO A 1 92 ? -11.665 -2.601 10.948 1.00 95.25 92 PRO A CA 1
ATOM 710 C C . PRO A 1 92 ? -11.021 -1.778 9.827 1.00 95.25 92 PRO A C 1
ATOM 712 O O . PRO A 1 92 ? -11.646 -0.869 9.280 1.00 95.25 92 PRO A O 1
ATOM 715 N N . VAL A 1 93 ? -9.777 -2.104 9.479 1.00 97.44 93 VAL A N 1
ATOM 716 C CA . VAL A 1 93 ? -9.013 -1.418 8.430 1.00 97.44 93 VAL A CA 1
ATOM 717 C C . VAL A 1 93 ? -8.496 -2.452 7.441 1.00 97.44 93 VAL A C 1
ATOM 719 O O . VAL A 1 93 ? -7.890 -3.448 7.822 1.00 97.44 93 VAL A O 1
ATOM 722 N N . THR A 1 94 ? -8.718 -2.206 6.154 1.00 98.12 94 THR A N 1
ATOM 723 C CA . THR A 1 94 ? -8.081 -2.953 5.065 1.00 98.12 94 THR A CA 1
ATOM 724 C C . THR A 1 94 ? -7.443 -1.977 4.089 1.00 98.12 94 THR A C 1
ATOM 726 O O . THR A 1 94 ? -7.719 -0.776 4.125 1.00 98.12 94 THR A O 1
ATOM 729 N N . LEU A 1 95 ? -6.579 -2.486 3.214 1.00 97.25 95 LEU A N 1
ATOM 730 C CA . LEU A 1 95 ? -6.028 -1.699 2.119 1.00 97.25 95 LEU A CA 1
ATOM 731 C C . LEU A 1 95 ? -6.123 -2.435 0.795 1.00 97.25 95 LEU A C 1
ATOM 733 O O . LEU A 1 95 ? -6.106 -3.668 0.739 1.00 97.25 95 LEU A O 1
ATOM 737 N N . SER A 1 96 ? -6.131 -1.653 -0.273 1.00 98.19 96 SER A N 1
ATOM 738 C CA . SER A 1 96 ? -5.889 -2.132 -1.626 1.00 98.19 96 SER A CA 1
ATOM 739 C C . SER A 1 96 ? -4.503 -1.693 -2.083 1.00 98.19 96 SER A C 1
ATOM 741 O O . SER A 1 96 ? -4.019 -0.629 -1.690 1.00 98.19 96 SER A O 1
ATOM 743 N N . GLY A 1 97 ? -3.858 -2.522 -2.903 1.00 98.12 97 GLY A N 1
ATOM 744 C CA . GLY A 1 97 ? -2.498 -2.286 -3.377 1.00 98.12 97 GLY A CA 1
ATOM 745 C C . GLY A 1 97 ? -2.342 -2.501 -4.879 1.00 98.12 97 GLY A C 1
ATOM 746 O O . GLY A 1 97 ? -2.920 -3.431 -5.443 1.00 98.12 97 GLY A O 1
ATOM 747 N N . GLY A 1 98 ? -1.526 -1.662 -5.511 1.00 98.00 98 GLY A N 1
ATOM 748 C CA . GLY A 1 98 ? -1.097 -1.798 -6.899 1.00 98.00 98 GLY A CA 1
ATOM 749 C C . GLY A 1 98 ? 0.420 -1.741 -7.004 1.00 98.00 98 GLY A C 1
ATOM 750 O O . GLY A 1 98 ? 1.033 -0.842 -6.432 1.00 98.00 98 GLY A O 1
ATOM 751 N N . ALA A 1 99 ? 1.035 -2.680 -7.720 1.00 97.88 99 ALA A N 1
ATOM 752 C CA . ALA A 1 99 ? 2.481 -2.717 -7.939 1.00 97.88 99 ALA A CA 1
ATOM 753 C C . ALA A 1 99 ? 2.834 -2.647 -9.431 1.00 97.88 99 ALA A C 1
ATOM 755 O O . ALA A 1 99 ? 2.166 -3.255 -10.263 1.00 97.88 99 ALA A O 1
ATOM 756 N N . ALA A 1 100 ? 3.913 -1.949 -9.776 1.00 95.94 100 ALA A N 1
ATOM 757 C CA . ALA A 1 100 ? 4.484 -1.947 -11.120 1.00 95.94 100 ALA A CA 1
ATOM 758 C C . ALA A 1 100 ? 6.012 -1.835 -11.056 1.00 95.94 100 ALA A C 1
ATOM 760 O O . ALA A 1 100 ? 6.557 -1.156 -10.185 1.00 95.94 100 ALA A O 1
ATOM 761 N N . ALA A 1 101 ? 6.707 -2.482 -11.990 1.00 93.88 101 ALA A N 1
ATOM 762 C CA . ALA A 1 101 ? 8.152 -2.340 -12.149 1.00 93.88 101 ALA A CA 1
ATOM 763 C C . ALA A 1 101 ? 8.488 -1.300 -13.217 1.00 93.88 101 ALA A C 1
ATOM 765 O O . ALA A 1 101 ? 7.727 -1.092 -14.170 1.00 93.88 101 ALA A O 1
ATOM 766 N N . ILE A 1 102 ? 9.639 -0.648 -13.054 1.00 90.25 102 ILE A N 1
ATOM 767 C CA . ILE A 1 102 ? 10.217 0.202 -14.090 1.00 90.25 102 ILE A CA 1
ATOM 768 C C . ILE A 1 102 ? 10.649 -0.662 -15.279 1.00 90.25 102 ILE A C 1
ATOM 770 O O . ILE A 1 102 ? 11.280 -1.706 -15.109 1.00 90.25 102 ILE A O 1
ATOM 774 N N . GLN A 1 103 ? 10.299 -0.225 -16.481 1.00 87.31 103 GLN A N 1
ATOM 775 C CA . GLN A 1 103 ? 10.694 -0.842 -17.740 1.00 87.31 103 GLN A CA 1
ATOM 776 C C . GLN A 1 103 ? 11.732 0.027 -18.452 1.00 87.31 103 GLN A C 1
ATOM 778 O O . GLN A 1 103 ? 11.980 1.178 -18.079 1.00 87.31 103 GLN A O 1
ATOM 783 N N . ASN A 1 104 ? 12.368 -0.531 -19.482 1.00 80.25 104 ASN A N 1
ATOM 784 C CA . ASN A 1 104 ? 13.321 0.226 -20.288 1.00 80.25 104 ASN A CA 1
ATOM 785 C C . ASN A 1 104 ? 12.649 1.470 -20.887 1.00 80.25 104 ASN A C 1
ATOM 787 O O . ASN A 1 104 ? 11.493 1.429 -21.299 1.00 80.25 104 ASN A O 1
ATOM 791 N N . ASP A 1 105 ? 13.392 2.577 -20.906 1.00 80.56 105 ASP A N 1
ATOM 792 C CA . ASP A 1 105 ? 12.964 3.875 -21.441 1.00 80.56 105 ASP A CA 1
ATOM 793 C C . ASP A 1 105 ? 11.735 4.499 -20.761 1.00 80.56 105 ASP A C 1
ATOM 795 O O . ASP A 1 105 ? 11.162 5.466 -21.277 1.00 80.56 105 ASP A O 1
ATOM 799 N N . ASP A 1 106 ? 11.335 3.997 -19.588 1.00 80.44 106 ASP A N 1
ATOM 800 C CA . ASP A 1 106 ? 10.236 4.575 -18.831 1.00 80.44 106 ASP A CA 1
ATOM 801 C C . ASP A 1 106 ? 10.497 6.001 -18.370 1.00 80.44 106 ASP A C 1
ATOM 803 O O . ASP A 1 106 ? 11.512 6.341 -17.763 1.00 80.44 106 ASP A O 1
ATOM 807 N N . GLN A 1 107 ? 9.471 6.822 -18.568 1.00 82.75 107 GLN A N 1
ATOM 808 C CA . GLN A 1 107 ? 9.300 8.032 -17.785 1.00 82.75 107 GLN A CA 1
ATOM 809 C C . GLN A 1 107 ? 8.622 7.668 -16.464 1.00 82.75 107 GLN A C 1
ATOM 811 O O . GLN A 1 107 ? 7.698 6.853 -16.445 1.00 82.75 107 GLN A O 1
ATOM 816 N N . ILE A 1 108 ? 9.004 8.338 -15.374 1.00 83.94 108 ILE A N 1
ATOM 817 C CA . ILE A 1 108 ? 8.434 8.122 -14.029 1.00 83.94 108 ILE A CA 1
ATOM 818 C C . ILE A 1 108 ? 6.897 8.158 -14.051 1.00 83.94 108 ILE A C 1
ATOM 820 O O . ILE A 1 108 ? 6.245 7.355 -13.391 1.00 83.94 108 ILE A O 1
ATOM 824 N N . GLY A 1 109 ? 6.302 9.040 -14.861 1.00 83.88 109 GLY A N 1
ATOM 825 C CA . GLY A 1 109 ? 4.848 9.122 -15.008 1.00 83.88 109 GLY A CA 1
ATOM 826 C C . GLY A 1 109 ? 4.188 7.834 -15.516 1.00 83.88 109 GLY A C 1
ATOM 827 O O . GLY A 1 109 ? 3.077 7.532 -15.092 1.00 83.88 109 GLY A O 1
ATOM 828 N N . ARG A 1 110 ? 4.857 7.049 -16.375 1.00 89.69 110 ARG A N 1
ATOM 829 C CA . ARG A 1 110 ? 4.335 5.754 -16.846 1.00 89.69 110 ARG A CA 1
ATOM 830 C C . ARG A 1 110 ? 4.376 4.692 -15.754 1.00 89.69 110 ARG A C 1
ATOM 832 O O . ARG A 1 110 ? 3.398 3.975 -15.587 1.00 89.69 110 ARG A O 1
ATOM 839 N N . LEU A 1 111 ? 5.456 4.647 -14.974 1.00 91.25 111 LEU A N 1
ATOM 840 C CA . LEU A 1 111 ? 5.561 3.752 -13.821 1.00 91.25 111 LEU A CA 1
ATOM 841 C C . LEU A 1 111 ? 4.447 4.018 -12.799 1.00 91.25 111 LEU A C 1
ATOM 843 O O . LEU A 1 111 ? 3.760 3.089 -12.383 1.00 91.25 111 LEU A O 1
ATOM 847 N N . VAL A 1 112 ? 4.246 5.291 -12.434 1.00 91.69 112 VAL A N 1
ATOM 848 C CA . VAL A 1 112 ? 3.174 5.702 -11.511 1.00 91.69 112 VAL A CA 1
ATOM 849 C C . VAL A 1 112 ? 1.809 5.313 -12.064 1.00 91.69 112 VAL A C 1
ATOM 851 O O . VAL A 1 112 ? 1.013 4.730 -11.338 1.00 91.69 112 VAL A O 1
ATOM 854 N N . ARG A 1 113 ? 1.560 5.573 -13.353 1.00 91.31 113 ARG A N 1
ATOM 855 C CA . ARG A 1 113 ? 0.297 5.216 -14.003 1.00 91.31 113 ARG A CA 1
ATOM 856 C C . ARG A 1 113 ? 0.012 3.713 -13.946 1.00 91.31 113 ARG A C 1
ATOM 858 O O . ARG A 1 113 ? -1.091 3.343 -13.577 1.00 91.31 113 ARG A O 1
ATOM 865 N N . ARG A 1 114 ? 0.989 2.852 -14.247 1.00 96.06 114 ARG A N 1
ATOM 866 C CA . ARG A 1 114 ? 0.791 1.392 -14.178 1.00 96.06 114 ARG A CA 1
ATOM 867 C C . ARG A 1 114 ? 0.522 0.907 -12.750 1.00 96.06 114 ARG A C 1
ATOM 869 O O . ARG A 1 114 ? -0.308 0.025 -12.549 1.00 96.06 114 ARG A O 1
ATOM 876 N N . ALA A 1 115 ? 1.194 1.485 -11.751 1.00 96.00 115 ALA A N 1
ATOM 877 C CA . ALA A 1 115 ? 0.925 1.165 -10.348 1.00 96.00 115 ALA A CA 1
ATOM 878 C C . ALA A 1 115 ? -0.486 1.615 -9.916 1.00 96.00 115 ALA A C 1
ATOM 880 O O . ALA A 1 115 ? -1.162 0.890 -9.188 1.00 96.00 115 ALA A O 1
ATOM 881 N N . ASP A 1 116 ? -0.942 2.772 -10.400 1.00 96.12 116 ASP A N 1
ATOM 882 C CA . ASP A 1 116 ? -2.292 3.295 -10.163 1.00 96.12 116 ASP A CA 1
ATOM 883 C C . ASP A 1 116 ? -3.370 2.441 -10.849 1.00 96.12 116 ASP A C 1
ATOM 885 O O . ASP A 1 116 ? -4.346 2.055 -10.214 1.00 96.12 116 ASP A O 1
ATOM 889 N N . GLU A 1 117 ? -3.155 2.033 -12.103 1.00 96.19 117 GLU A N 1
ATOM 890 C CA . GLU A 1 117 ? -4.045 1.118 -12.834 1.00 96.19 117 GLU A CA 1
ATOM 891 C C . GLU A 1 117 ? -4.185 -0.235 -12.110 1.00 96.19 117 GLU A C 1
ATOM 893 O O . GLU A 1 117 ? -5.291 -0.775 -12.001 1.00 96.19 117 GLU A O 1
ATOM 898 N N . ALA A 1 118 ? -3.097 -0.763 -11.536 1.00 97.88 118 ALA A N 1
ATOM 899 C CA . ALA A 1 118 ? -3.152 -1.947 -10.679 1.00 97.88 118 ALA A CA 1
ATOM 900 C C . ALA A 1 118 ? -3.943 -1.692 -9.383 1.00 97.88 118 ALA A C 1
ATOM 902 O O . ALA A 1 118 ? -4.804 -2.493 -9.015 1.00 97.88 118 ALA A O 1
ATOM 903 N N . LEU A 1 119 ? -3.708 -0.569 -8.700 1.00 97.56 119 LEU A N 1
ATOM 904 C CA . LEU A 1 119 ? -4.438 -0.213 -7.479 1.00 97.56 119 LEU A CA 1
ATOM 905 C C . LEU A 1 119 ? -5.939 -0.049 -7.755 1.00 97.56 119 LEU A C 1
ATOM 907 O O . LEU A 1 119 ? -6.786 -0.521 -6.992 1.00 97.56 119 LEU A O 1
ATOM 911 N N . TYR A 1 120 ? -6.282 0.577 -8.876 1.00 95.69 120 TYR A N 1
ATOM 912 C CA . TYR A 1 120 ? -7.652 0.730 -9.333 1.00 95.69 120 TYR A CA 1
ATOM 913 C C . TYR A 1 120 ? -8.307 -0.628 -9.619 1.00 95.69 120 TYR A C 1
ATOM 915 O O . TYR A 1 120 ? -9.428 -0.870 -9.161 1.00 95.69 120 TYR A O 1
ATOM 923 N N . ALA A 1 121 ? -7.598 -1.554 -10.276 1.00 96.31 121 ALA A N 1
ATOM 924 C CA . ALA A 1 121 ? -8.071 -2.924 -10.485 1.00 96.31 121 ALA A CA 1
ATOM 925 C C . ALA A 1 121 ? -8.349 -3.650 -9.155 1.00 96.31 121 ALA A C 1
ATOM 927 O O . ALA A 1 121 ? -9.392 -4.294 -9.009 1.00 96.31 121 ALA A O 1
ATOM 928 N N . ALA A 1 122 ? -7.488 -3.479 -8.146 1.00 96.75 122 ALA A N 1
ATOM 929 C CA . ALA A 1 122 ? -7.714 -4.018 -6.806 1.00 96.75 122 ALA A CA 1
ATOM 930 C C . ALA A 1 122 ? -8.997 -3.461 -6.160 1.00 96.75 122 ALA A C 1
ATOM 932 O O . ALA A 1 122 ? -9.816 -4.228 -5.639 1.00 96.75 122 ALA A O 1
ATOM 933 N N . LYS A 1 123 ? -9.218 -2.142 -6.249 1.00 93.75 123 LYS A N 1
ATOM 934 C CA . LYS A 1 123 ? -10.430 -1.484 -5.735 1.00 93.75 123 LYS A CA 1
ATOM 935 C C . LYS A 1 123 ? -11.692 -1.982 -6.453 1.00 93.75 123 LYS A C 1
ATOM 937 O O . LYS A 1 123 ? -12.677 -2.303 -5.785 1.00 93.75 123 LYS A O 1
ATOM 942 N N . LEU A 1 124 ? -11.661 -2.099 -7.783 1.00 94.81 124 LEU A N 1
ATOM 943 C CA . LEU A 1 124 ? -12.790 -2.579 -8.591 1.00 94.81 124 LEU A CA 1
ATOM 944 C C . LEU A 1 124 ? -13.135 -4.044 -8.337 1.00 94.81 124 LEU A C 1
ATOM 946 O O . LEU A 1 124 ? -14.311 -4.393 -8.265 1.00 94.81 124 LEU A O 1
ATOM 950 N N . ALA A 1 125 ? -12.129 -4.898 -8.164 1.00 94.56 125 ALA A N 1
ATOM 951 C CA . ALA A 1 125 ? -12.351 -6.318 -7.932 1.00 94.56 125 ALA A CA 1
ATOM 952 C C . ALA A 1 125 ? -12.931 -6.616 -6.534 1.00 94.56 125 ALA A C 1
ATOM 954 O O . ALA A 1 125 ? -13.305 -7.756 -6.259 1.00 94.56 125 ALA A O 1
ATOM 955 N N . GLY A 1 126 ? -13.060 -5.606 -5.667 1.00 95.00 126 GLY A N 1
ATOM 956 C CA . GLY A 1 126 ? -13.730 -5.712 -4.371 1.00 95.00 126 GLY A CA 1
ATOM 957 C C . GLY A 1 126 ? -12.831 -5.425 -3.175 1.00 95.00 126 GLY A C 1
ATOM 958 O O . GLY A 1 126 ? -13.147 -5.902 -2.089 1.00 95.00 126 GLY A O 1
ATOM 959 N N . ARG A 1 127 ? -11.740 -4.667 -3.368 1.00 97.56 127 ARG A N 1
ATOM 960 C CA . ARG A 1 127 ? -10.848 -4.173 -2.304 1.00 97.56 127 ARG A CA 1
ATOM 961 C C . ARG A 1 127 ? -10.167 -5.272 -1.486 1.00 97.56 127 ARG A C 1
ATOM 963 O O . ARG A 1 127 ? -10.306 -6.453 -1.817 1.00 97.56 127 ARG A O 1
ATOM 970 N N . ASN A 1 128 ? -9.386 -4.887 -0.475 1.00 97.81 128 ASN A N 1
ATOM 971 C CA . ASN A 1 128 ? -8.593 -5.791 0.355 1.00 97.81 128 ASN A CA 1
ATOM 972 C C . ASN A 1 128 ? -7.820 -6.819 -0.486 1.00 97.81 128 ASN A C 1
ATOM 974 O O . ASN A 1 128 ? -7.919 -8.029 -0.270 1.00 97.81 128 ASN A O 1
ATOM 978 N N . ARG A 1 129 ? -7.079 -6.339 -1.490 1.00 97.88 129 ARG A N 1
ATOM 979 C CA . ARG A 1 129 ? -6.283 -7.184 -2.392 1.00 97.88 129 ARG A CA 1
ATOM 980 C C . ARG A 1 129 ? -5.170 -6.408 -3.073 1.00 97.88 129 ARG A C 1
ATOM 982 O O . ARG A 1 129 ? -5.175 -5.178 -3.090 1.00 97.88 129 ARG A O 1
ATOM 989 N N . VAL A 1 130 ? -4.254 -7.156 -3.674 1.00 98.19 130 VAL A N 1
ATOM 990 C CA . VAL A 1 130 ? -3.106 -6.618 -4.396 1.00 98.19 130 VAL A CA 1
ATOM 991 C C . VAL A 1 130 ? -3.135 -7.070 -5.844 1.00 98.19 130 VAL A C 1
ATOM 993 O O . VAL A 1 130 ? -3.251 -8.262 -6.128 1.00 98.19 130 VAL A O 1
ATOM 996 N N . TYR A 1 131 ? -2.998 -6.109 -6.747 1.00 98.06 131 TYR A N 1
ATOM 997 C CA . TYR A 1 131 ? -2.743 -6.359 -8.158 1.00 98.06 131 TYR A CA 1
ATOM 998 C C . TYR A 1 131 ? -1.337 -5.895 -8.527 1.00 98.06 131 TYR A C 1
ATOM 1000 O O . TYR A 1 131 ? -0.777 -4.990 -7.902 1.00 98.06 131 TYR A O 1
ATOM 1008 N N . LEU A 1 132 ? -0.776 -6.490 -9.573 1.00 97.19 132 LEU A N 1
ATOM 1009 C CA . LEU A 1 132 ? 0.441 -6.004 -10.212 1.00 97.19 132 LEU A CA 1
ATOM 1010 C C . LEU A 1 132 ? 0.234 -5.799 -11.706 1.00 97.19 132 LEU A C 1
ATOM 1012 O O . LEU A 1 132 ? -0.528 -6.531 -12.331 1.00 97.19 132 LEU A O 1
ATOM 1016 N N . HIS A 1 133 ? 0.917 -4.809 -12.266 1.00 96.00 133 HIS A N 1
ATOM 1017 C CA . HIS A 1 133 ? 0.887 -4.490 -13.686 1.00 96.00 133 HIS A CA 1
ATOM 1018 C C . HIS A 1 133 ? 2.206 -4.917 -14.337 1.00 96.00 133 HIS A C 1
ATOM 1020 O O . HIS A 1 133 ? 3.255 -4.327 -14.065 1.00 96.00 133 HIS A O 1
ATOM 1026 N N . ASP A 1 134 ? 2.161 -5.918 -15.220 1.00 92.19 134 ASP A N 1
ATOM 1027 C CA . ASP A 1 134 ? 3.358 -6.513 -15.847 1.00 92.19 134 ASP A CA 1
ATOM 1028 C C . ASP A 1 134 ? 3.962 -5.655 -16.976 1.00 92.19 134 ASP A C 1
ATOM 1030 O O . ASP A 1 134 ? 5.113 -5.826 -17.373 1.00 92.19 134 ASP A O 1
ATOM 1034 N N . GLY A 1 135 ? 3.180 -4.701 -17.476 1.00 90.38 135 GLY A N 1
ATOM 1035 C CA . GLY A 1 135 ? 3.523 -3.855 -18.619 1.00 90.38 135 GLY A CA 1
ATOM 1036 C C . GLY A 1 135 ? 2.417 -3.784 -19.653 1.00 90.38 135 GLY A C 1
ATOM 1037 O O . GLY A 1 135 ? 2.318 -2.796 -20.369 1.00 90.38 135 GLY A O 1
ATOM 1038 N N . THR A 1 136 ? 1.557 -4.797 -19.656 1.00 90.56 136 THR A N 1
ATOM 1039 C CA . THR A 1 136 ? 0.463 -4.971 -20.606 1.00 90.56 136 THR A CA 1
ATOM 1040 C C . THR A 1 136 ? -0.881 -5.003 -19.888 1.00 90.56 136 THR A C 1
ATOM 1042 O O . THR A 1 136 ? -1.809 -4.326 -20.319 1.00 90.56 136 THR A O 1
ATOM 1045 N N . ILE A 1 137 ? -0.994 -5.771 -18.798 1.00 93.44 137 ILE A N 1
ATOM 1046 C CA . ILE A 1 137 ? -2.250 -5.962 -18.059 1.00 93.44 137 ILE A CA 1
ATOM 1047 C C . ILE A 1 137 ? -2.027 -6.058 -16.542 1.00 93.44 137 ILE A C 1
ATOM 1049 O O . ILE A 1 137 ? -0.911 -6.267 -16.059 1.00 93.44 137 ILE A O 1
ATOM 1053 N N . CYS A 1 138 ? -3.124 -5.919 -15.792 1.00 95.25 138 CYS A N 1
ATOM 1054 C CA . CYS A 1 138 ? -3.159 -6.097 -14.344 1.00 95.25 138 CYS A CA 1
ATOM 1055 C C . CYS A 1 138 ? -3.502 -7.548 -13.971 1.00 95.25 138 CYS A C 1
ATOM 1057 O O . CYS A 1 138 ? -4.494 -8.094 -14.453 1.00 95.25 138 CYS A O 1
ATOM 1059 N N . HIS A 1 139 ? -2.743 -8.127 -13.042 1.00 95.44 139 HIS A N 1
ATOM 1060 C CA . HIS A 1 139 ? -2.929 -9.482 -12.515 1.00 95.44 139 HIS A CA 1
ATOM 1061 C C . HIS A 1 139 ? -3.200 -9.449 -11.016 1.00 95.44 139 HIS A C 1
ATOM 1063 O O . HIS A 1 139 ? -2.536 -8.704 -10.291 1.00 95.44 139 HIS A O 1
ATOM 1069 N N . LEU A 1 140 ? -4.123 -10.283 -10.533 1.00 93.69 140 LEU A N 1
ATOM 1070 C CA . LEU A 1 140 ? -4.289 -10.508 -9.099 1.00 93.69 140 LEU A CA 1
ATOM 1071 C C . LEU A 1 140 ? -3.111 -11.345 -8.589 1.00 93.69 140 LEU A C 1
ATOM 1073 O O . LEU A 1 140 ? -2.798 -12.390 -9.154 1.00 93.69 140 LEU A O 1
ATOM 1077 N N . ILE A 1 141 ? -2.483 -10.935 -7.486 1.00 89.38 141 ILE A N 1
ATOM 1078 C CA . ILE A 1 141 ? -1.259 -11.598 -7.017 1.00 89.38 141 ILE A CA 1
ATOM 1079 C C . ILE A 1 141 ? -1.427 -13.099 -6.731 1.00 89.38 141 ILE A C 1
ATOM 1081 O O . ILE A 1 141 ? -0.511 -13.880 -6.967 1.00 89.38 141 ILE A O 1
ATOM 1085 N N . THR A 1 142 ? -2.604 -13.528 -6.274 1.00 79.94 142 THR A N 1
ATOM 1086 C CA . THR A 1 142 ? -2.883 -14.937 -5.958 1.00 79.94 142 THR A CA 1
ATOM 1087 C C . THR A 1 142 ? -2.992 -15.832 -7.193 1.00 79.94 142 THR A C 1
ATOM 1089 O O . THR A 1 142 ? -3.011 -17.052 -7.058 1.00 79.94 142 THR A O 1
ATOM 1092 N N . GLU A 1 143 ? -3.099 -15.250 -8.388 1.00 73.88 143 GLU A N 1
ATOM 1093 C CA . GLU A 1 143 ? -3.142 -15.980 -9.662 1.00 73.88 143 GLU A CA 1
ATOM 1094 C C . GLU A 1 143 ? -1.734 -16.250 -10.217 1.00 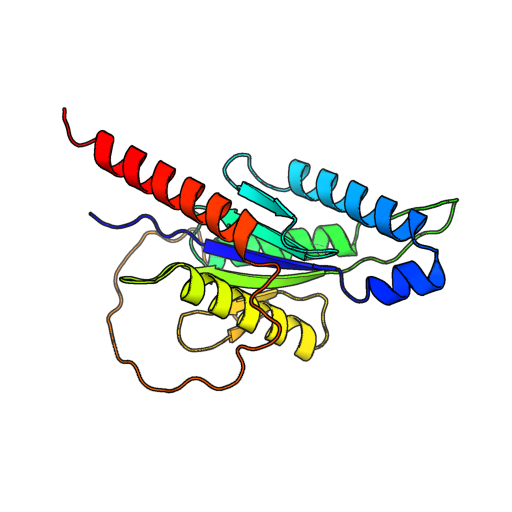73.88 143 GLU A C 1
ATOM 1096 O O . GLU A 1 143 ? -1.571 -16.996 -11.182 1.00 73.88 143 GLU A O 1
ATOM 1101 N N . ILE A 1 144 ? -0.702 -15.691 -9.579 1.00 60.56 144 ILE A N 1
ATOM 1102 C CA . ILE A 1 144 ? 0.694 -15.831 -9.979 1.00 60.56 144 ILE A CA 1
ATOM 1103 C C . ILE A 1 144 ? 1.314 -16.961 -9.158 1.00 60.56 144 ILE A C 1
ATOM 1105 O O . ILE A 1 144 ? 1.261 -16.962 -7.927 1.00 60.56 144 ILE A O 1
ATOM 1109 N N . ALA A 1 145 ? 1.894 -17.953 -9.839 1.00 51.03 145 ALA A N 1
ATOM 1110 C CA . ALA A 1 145 ? 2.588 -19.052 -9.172 1.00 51.03 145 ALA A CA 1
ATOM 1111 C C . ALA A 1 145 ? 3.671 -18.496 -8.224 1.00 51.03 145 ALA A C 1
ATOM 1113 O O . ALA A 1 145 ? 4.348 -17.535 -8.594 1.00 51.03 145 ALA A O 1
ATOM 1114 N N . PRO A 1 146 ? 3.866 -19.076 -7.023 1.00 50.50 146 PRO A N 1
ATOM 1115 C CA . PRO A 1 146 ? 4.825 -18.557 -6.057 1.00 50.50 146 PRO A CA 1
ATOM 1116 C C . PRO A 1 146 ? 6.222 -18.514 -6.678 1.00 50.50 146 PRO A C 1
ATOM 1118 O O . PRO A 1 146 ? 6.838 -19.545 -6.954 1.00 50.50 146 PRO A O 1
ATOM 1121 N N . VAL A 1 147 ? 6.708 -17.297 -6.911 1.00 47.41 147 VAL A N 1
ATOM 1122 C CA . VAL A 1 147 ? 8.038 -17.057 -7.458 1.00 47.41 147 VAL A CA 1
ATOM 1123 C C . VAL A 1 147 ? 9.037 -17.284 -6.324 1.00 47.41 147 VAL A C 1
ATOM 1125 O O . VAL A 1 147 ? 9.140 -16.485 -5.393 1.00 47.41 147 VAL A O 1
ATOM 1128 N N . ALA A 1 148 ? 9.759 -18.408 -6.372 1.00 42.91 148 ALA A N 1
ATOM 1129 C CA . ALA A 1 148 ? 11.005 -18.569 -5.621 1.00 42.91 148 ALA A CA 1
ATOM 1130 C C . ALA A 1 148 ? 11.946 -17.396 -5.967 1.00 42.91 148 ALA A C 1
ATOM 1132 O O . ALA A 1 148 ? 11.876 -16.921 -7.100 1.00 42.91 148 ALA A O 1
ATOM 1133 N N . PRO A 1 149 ? 12.813 -16.912 -5.054 1.00 36.56 149 PRO A N 1
ATOM 1134 C CA . PRO A 1 149 ? 13.660 -15.742 -5.306 1.00 36.56 149 PRO A CA 1
ATOM 1135 C C . PRO A 1 149 ? 14.404 -15.895 -6.641 1.00 36.56 149 PRO A C 1
ATOM 1137 O O . PRO A 1 149 ? 15.275 -16.752 -6.783 1.00 36.56 149 PRO A O 1
ATOM 1140 N N . ALA A 1 150 ? 13.988 -15.116 -7.641 1.00 40.97 150 ALA A N 1
ATOM 1141 C CA . ALA A 1 150 ? 14.339 -15.380 -9.027 1.00 40.97 150 ALA A CA 1
ATOM 1142 C C . ALA A 1 150 ? 15.718 -14.809 -9.376 1.00 40.97 150 ALA A C 1
ATOM 1144 O O . ALA A 1 150 ? 15.957 -13.601 -9.339 1.00 40.97 150 ALA A O 1
ATOM 1145 N N . THR A 1 151 ? 16.621 -15.714 -9.749 1.00 33.81 151 THR A N 1
ATOM 1146 C CA . THR A 1 151 ? 17.779 -15.459 -10.608 1.00 33.81 151 THR A CA 1
ATOM 1147 C C . THR A 1 151 ? 17.314 -15.108 -12.024 1.00 33.81 151 THR A C 1
ATOM 1149 O O . THR A 1 151 ? 16.378 -15.704 -12.545 1.00 33.81 151 THR A O 1
ATOM 1152 N N . VAL A 1 152 ? 17.972 -14.116 -12.620 1.00 34.75 152 VAL A N 1
ATOM 1153 C CA . VAL A 1 152 ? 17.522 -13.342 -13.787 1.00 34.75 152 VAL A CA 1
ATOM 1154 C C . VAL A 1 152 ? 17.914 -14.018 -15.109 1.00 34.75 152 VAL A C 1
ATOM 1156 O O . VAL A 1 152 ? 19.106 -14.028 -15.405 1.00 34.75 152 VAL A O 1
ATOM 1159 N N . GLU A 1 153 ? 16.968 -14.481 -15.936 1.00 31.81 153 GLU A N 1
ATOM 1160 C CA . GLU A 1 153 ? 17.211 -14.765 -17.368 1.00 31.81 153 GLU A CA 1
ATOM 1161 C C . GLU A 1 153 ? 16.019 -14.363 -18.273 1.00 31.81 153 GLU A C 1
ATOM 1163 O O . GLU A 1 153 ? 14.890 -14.799 -18.075 1.00 31.81 153 GLU A O 1
ATOM 1168 N N . ASP A 1 154 ? 16.354 -13.469 -19.215 1.00 31.41 154 ASP A N 1
ATOM 1169 C CA . ASP A 1 154 ? 15.775 -13.024 -20.499 1.00 31.41 154 ASP A CA 1
ATOM 1170 C C . ASP A 1 154 ? 14.289 -13.217 -20.866 1.00 31.41 154 ASP A C 1
ATOM 1172 O O . ASP A 1 154 ? 13.820 -14.335 -21.050 1.00 31.41 154 ASP A O 1
ATOM 1176 N N . LEU A 1 155 ? 13.624 -12.104 -21.236 1.00 31.30 155 LEU A N 1
ATOM 1177 C CA . LEU A 1 155 ? 12.552 -12.084 -22.248 1.00 31.30 155 LEU A CA 1
ATOM 1178 C C . LEU A 1 155 ? 12.456 -10.736 -23.016 1.00 31.30 155 LEU A C 1
ATOM 1180 O O . LEU A 1 155 ? 12.972 -9.723 -22.537 1.00 31.30 155 LEU A O 1
ATOM 1184 N N . PRO A 1 156 ? 11.847 -10.731 -24.226 1.00 29.31 156 PRO A N 1
ATOM 1185 C CA . PRO A 1 156 ? 12.026 -9.721 -25.268 1.00 29.31 156 PRO A CA 1
ATOM 1186 C C . PRO A 1 156 ? 10.862 -8.716 -25.423 1.00 29.31 156 PRO A C 1
ATOM 1188 O O . PRO A 1 156 ? 9.806 -8.834 -24.814 1.00 29.31 156 PRO A O 1
ATOM 1191 N N . SER A 1 157 ? 11.116 -7.722 -26.280 1.00 29.73 157 SER A N 1
ATOM 1192 C CA . SER A 1 157 ? 10.369 -6.494 -26.607 1.00 29.73 157 SER A CA 1
ATOM 1193 C C . SER A 1 157 ? 9.228 -6.630 -27.631 1.00 29.73 157 SER A C 1
ATOM 1195 O O . SER A 1 157 ? 9.427 -7.311 -28.636 1.00 29.73 157 SER A O 1
ATOM 1197 N N . ALA A 1 158 ? 8.136 -5.870 -27.447 1.00 29.08 158 ALA A N 1
ATOM 1198 C CA . ALA A 1 158 ? 7.191 -5.321 -28.455 1.00 29.08 158 ALA A CA 1
ATOM 1199 C C . ALA A 1 158 ? 6.025 -4.625 -27.704 1.00 29.08 158 ALA A C 1
ATOM 1201 O O . ALA A 1 158 ? 5.727 -5.058 -26.598 1.00 29.08 158 ALA A O 1
ATOM 1202 N N . ASP A 1 159 ? 5.253 -3.640 -28.168 1.00 27.09 159 ASP A N 1
ATOM 1203 C CA . ASP A 1 159 ? 5.241 -2.627 -29.240 1.00 27.09 159 ASP A CA 1
ATOM 1204 C C . ASP A 1 159 ? 4.067 -1.681 -28.852 1.00 27.09 159 ASP A C 1
ATOM 1206 O O . ASP A 1 159 ? 3.076 -2.143 -28.282 1.00 27.09 159 ASP A O 1
ATOM 1210 N N . ASP A 1 160 ? 4.191 -0.373 -29.078 1.00 29.50 160 ASP A N 1
ATOM 1211 C CA . ASP A 1 160 ? 3.337 0.682 -28.499 1.00 29.50 160 ASP A CA 1
ATOM 1212 C C . ASP A 1 160 ? 2.192 1.109 -29.435 1.00 29.50 160 ASP A C 1
ATOM 1214 O O . ASP A 1 160 ? 2.444 1.522 -30.569 1.00 29.50 160 ASP A O 1
ATOM 1218 N N . SER A 1 161 ? 0.956 1.208 -28.922 1.00 31.00 161 SER A N 1
ATOM 1219 C CA . SER A 1 161 ? -0.021 2.187 -29.432 1.00 31.00 161 SER A CA 1
ATOM 1220 C C . SER A 1 161 ? -1.190 2.461 -28.464 1.00 31.00 161 SER A C 1
ATOM 1222 O O . SER A 1 161 ? -1.941 1.545 -28.149 1.00 31.00 161 SER A O 1
ATOM 1224 N N . GLU A 1 162 ? -1.378 3.740 -28.091 1.00 31.89 162 GLU A N 1
ATOM 1225 C CA . GLU A 1 162 ? -2.657 4.505 -28.087 1.00 31.89 162 GLU A CA 1
ATOM 1226 C C . GLU A 1 162 ? -2.963 5.455 -26.889 1.00 31.89 162 GLU A C 1
ATOM 1228 O O . GLU A 1 162 ? -3.227 5.067 -25.761 1.00 31.89 162 GLU A O 1
ATOM 1233 N N . THR A 1 163 ? -2.960 6.747 -27.258 1.00 35.16 163 THR A N 1
ATOM 1234 C CA . THR A 1 163 ? -3.804 7.947 -27.005 1.00 35.16 163 THR A CA 1
ATOM 1235 C C . THR A 1 163 ? -4.319 8.447 -25.626 1.00 35.16 163 THR A C 1
ATOM 1237 O O . THR A 1 163 ? -4.542 7.687 -24.690 1.00 35.16 163 THR A O 1
ATOM 1240 N N . PRO A 1 164 ? -4.510 9.790 -25.481 1.00 38.00 164 PRO A N 1
ATOM 1241 C CA . PRO A 1 164 ? -4.654 10.476 -24.190 1.00 38.00 164 PRO A CA 1
ATOM 1242 C C . PRO A 1 164 ? -5.969 11.279 -24.050 1.00 38.00 164 PRO A C 1
ATOM 1244 O O . PRO A 1 164 ? -6.133 12.291 -24.730 1.00 38.00 164 PRO A O 1
ATOM 1247 N N . ALA A 1 165 ? -6.868 10.924 -23.121 1.00 30.28 165 ALA A N 1
ATOM 1248 C CA . ALA A 1 165 ? -8.088 11.726 -22.909 1.00 30.28 165 ALA A CA 1
ATOM 1249 C C . ALA A 1 165 ? -8.552 11.968 -21.458 1.00 30.28 165 ALA A C 1
ATOM 1251 O O . ALA A 1 165 ? -9.510 12.709 -21.279 1.00 30.28 165 ALA A O 1
ATOM 1252 N N . GLU A 1 166 ? -7.881 11.472 -20.412 1.00 34.47 166 GLU A N 1
ATOM 1253 C CA . GLU A 1 166 ? -8.414 11.608 -19.037 1.00 34.47 166 GLU A CA 1
ATOM 1254 C C . GLU A 1 166 ? -7.364 12.132 -18.039 1.00 34.47 166 GLU A C 1
ATOM 1256 O O . GLU A 1 166 ? -6.989 11.475 -17.077 1.00 34.47 166 GLU A O 1
ATOM 1261 N N . LYS A 1 167 ? -6.830 13.338 -18.293 1.00 39.91 167 LYS A N 1
ATOM 1262 C CA . LYS A 1 167 ? -5.710 13.945 -17.531 1.00 39.91 167 LYS A CA 1
ATOM 1263 C C . LYS A 1 167 ? -6.081 15.058 -16.530 1.00 39.91 167 LYS A C 1
ATOM 1265 O O . LYS A 1 167 ? -5.175 15.682 -15.986 1.00 39.91 167 LYS A O 1
ATOM 1270 N N . SER A 1 168 ? -7.356 15.367 -16.281 1.00 36.72 168 SER A N 1
ATOM 1271 C CA . SER A 1 168 ? -7.692 16.688 -15.708 1.00 36.72 168 SER A CA 1
ATOM 1272 C C . SER A 1 168 ? -7.792 16.809 -14.178 1.00 36.72 168 SER A C 1
ATOM 1274 O O . SER A 1 168 ? -7.744 17.936 -13.695 1.00 36.72 168 SER A O 1
ATOM 1276 N N . GLU A 1 169 ? -7.871 15.730 -13.395 1.00 36.59 169 GLU A N 1
ATOM 1277 C CA . GLU A 1 169 ? -7.900 15.828 -11.912 1.00 36.59 169 GLU A CA 1
ATOM 1278 C C . GLU A 1 169 ? -6.590 15.379 -11.234 1.00 36.59 169 GLU A C 1
ATOM 1280 O O . GLU A 1 169 ? -6.374 15.629 -10.052 1.00 36.59 169 GLU A O 1
ATOM 1285 N N . PHE A 1 170 ? -5.658 14.812 -12.006 1.00 35.69 170 PHE A N 1
ATOM 1286 C CA . PHE A 1 170 ? -4.445 14.136 -11.525 1.00 35.69 170 PHE A CA 1
ATOM 1287 C C . PHE A 1 170 ? -3.247 15.070 -11.244 1.00 35.69 170 PHE A C 1
ATOM 1289 O O . PHE A 1 170 ? -2.273 14.653 -10.626 1.00 35.69 170 PHE A O 1
ATOM 1296 N N . ALA A 1 171 ? -3.271 16.322 -11.720 1.00 37.06 171 ALA A N 1
ATOM 1297 C CA . ALA A 1 171 ? -2.055 17.123 -11.934 1.00 37.06 171 ALA A CA 1
ATOM 1298 C C . ALA A 1 171 ? -1.564 17.977 -10.742 1.00 37.06 171 ALA A C 1
ATOM 1300 O O . ALA A 1 171 ? -0.427 18.446 -10.762 1.00 37.06 171 ALA A O 1
ATOM 1301 N N . ALA A 1 172 ? -2.386 18.225 -9.717 1.00 36.09 172 ALA A N 1
ATOM 1302 C CA . ALA A 1 172 ? -2.042 19.193 -8.663 1.00 36.09 172 ALA A CA 1
ATOM 1303 C C . ALA A 1 172 ? -1.333 18.575 -7.439 1.00 36.09 172 ALA A C 1
ATOM 1305 O O . ALA A 1 172 ? -0.511 19.242 -6.811 1.00 36.09 172 ALA A O 1
ATOM 1306 N N . SER A 1 173 ? -1.599 17.303 -7.117 1.00 34.69 173 SER A N 1
ATOM 1307 C CA . SER A 1 173 ? -0.990 16.605 -5.965 1.00 34.69 173 SER A CA 1
ATOM 1308 C C . SER A 1 173 ? 0.344 15.914 -6.311 1.00 34.69 173 SER A C 1
ATOM 1310 O O . SER A 1 173 ? 1.139 15.578 -5.437 1.00 34.69 173 SER A O 1
ATOM 1312 N N . THR A 1 174 ? 0.642 15.766 -7.606 1.00 39.38 174 THR A N 1
ATOM 1313 C CA . THR A 1 174 ? 1.796 15.032 -8.158 1.00 39.38 174 THR A CA 1
ATOM 1314 C C . THR A 1 174 ? 3.141 15.735 -7.925 1.00 39.38 174 THR A C 1
ATOM 1316 O O . THR A 1 174 ? 4.167 15.072 -7.799 1.00 39.38 174 THR A O 1
ATOM 1319 N N . SER A 1 175 ? 3.159 17.070 -7.831 1.00 43.88 175 SER A N 1
ATOM 1320 C CA . SER A 1 175 ? 4.368 17.890 -8.032 1.00 43.88 175 SER A CA 1
ATOM 1321 C C . SER A 1 175 ? 5.468 17.725 -6.968 1.00 43.88 175 SER A C 1
ATOM 1323 O O . SER A 1 175 ? 6.634 17.593 -7.324 1.00 43.88 175 SER A O 1
ATOM 1325 N N . ARG A 1 176 ? 5.147 17.668 -5.667 1.00 40.91 176 ARG A N 1
ATOM 1326 C CA . ARG A 1 176 ? 6.183 17.636 -4.604 1.00 40.91 176 ARG A CA 1
ATOM 1327 C C . ARG A 1 176 ? 6.784 16.251 -4.359 1.00 40.91 176 ARG A C 1
ATOM 1329 O O . ARG A 1 176 ? 7.907 16.134 -3.874 1.00 40.91 176 ARG A O 1
ATOM 1336 N N . VAL A 1 177 ? 6.032 15.200 -4.677 1.00 44.81 177 VAL A N 1
ATOM 1337 C CA . VAL A 1 177 ? 6.462 13.806 -4.504 1.00 44.81 177 VAL A CA 1
ATOM 1338 C C . VAL A 1 177 ? 7.033 13.242 -5.803 1.00 44.81 177 VAL A C 1
ATOM 1340 O O . VAL A 1 177 ? 7.979 12.470 -5.711 1.00 44.81 177 VAL A O 1
ATOM 1343 N N . GLN A 1 178 ? 6.592 13.693 -6.991 1.00 49.78 178 GLN A N 1
ATOM 1344 C CA . GLN A 1 178 ? 7.355 13.480 -8.231 1.00 49.78 178 GLN A CA 1
ATOM 1345 C C . GLN A 1 178 ? 8.774 13.998 -8.071 1.00 49.78 178 GLN A C 1
ATOM 1347 O O . GLN A 1 178 ? 9.692 13.255 -8.361 1.00 49.78 178 GLN A O 1
ATOM 1352 N N . GLU A 1 179 ? 8.974 15.195 -7.518 1.00 51.19 179 GLU A N 1
ATOM 1353 C CA . GLU A 1 179 ? 10.319 15.710 -7.242 1.00 51.19 179 GLU A CA 1
ATOM 1354 C C . GLU A 1 179 ? 11.106 14.837 -6.253 1.00 51.19 179 GLU A C 1
ATOM 1356 O O . GLU A 1 179 ? 12.313 14.681 -6.411 1.00 51.19 179 GLU A O 1
ATOM 1361 N N . ARG A 1 180 ? 10.456 14.234 -5.246 1.00 53.06 180 ARG A N 1
ATOM 1362 C CA . ARG A 1 180 ? 11.132 13.370 -4.261 1.00 53.06 180 ARG A CA 1
ATOM 1363 C C . ARG A 1 180 ? 11.444 11.979 -4.813 1.00 53.06 180 ARG A C 1
ATOM 1365 O O . ARG A 1 180 ? 12.554 11.505 -4.611 1.00 53.06 180 ARG A O 1
ATOM 1372 N N . LEU A 1 181 ? 10.508 11.349 -5.521 1.00 55.84 181 LEU A N 1
ATOM 1373 C CA . LEU A 1 181 ? 10.728 10.092 -6.241 1.00 55.84 181 LEU A CA 1
ATOM 1374 C C . LEU A 1 181 ? 11.770 10.287 -7.337 1.00 55.84 181 LEU A C 1
ATOM 1376 O O . LEU A 1 181 ? 12.685 9.485 -7.447 1.00 55.84 181 LEU A O 1
ATOM 1380 N N . GLN A 1 182 ? 11.684 11.381 -8.088 1.00 57.56 182 GLN A N 1
ATOM 1381 C CA . GLN A 1 182 ? 12.655 11.735 -9.109 1.00 57.56 182 GLN A CA 1
ATOM 1382 C C . GLN A 1 182 ? 14.026 12.007 -8.498 1.00 57.56 182 GLN A C 1
ATOM 1384 O O . GLN A 1 182 ? 14.997 11.470 -9.005 1.00 57.56 182 GLN A O 1
ATOM 1389 N N . ARG A 1 183 ? 14.114 12.696 -7.354 1.00 61.00 183 ARG A N 1
ATOM 1390 C CA . ARG A 1 183 ? 15.376 12.856 -6.618 1.00 61.00 183 ARG A CA 1
ATOM 1391 C C . ARG A 1 183 ? 15.930 11.522 -6.116 1.00 61.00 183 ARG 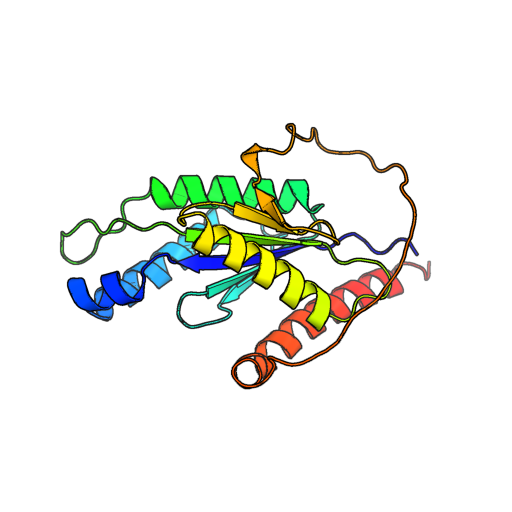A C 1
ATOM 1393 O O . ARG A 1 183 ? 17.114 11.289 -6.285 1.00 61.00 183 ARG A O 1
ATOM 1400 N N . ILE A 1 184 ? 15.110 10.634 -5.550 1.00 59.19 184 ILE A N 1
ATOM 1401 C CA . ILE A 1 184 ? 15.563 9.309 -5.085 1.00 59.19 184 ILE A CA 1
ATOM 1402 C C . ILE A 1 184 ? 16.050 8.459 -6.267 1.00 59.19 184 ILE A C 1
ATOM 1404 O O . ILE A 1 184 ? 17.109 7.841 -6.192 1.00 59.19 184 ILE A O 1
ATOM 1408 N N . ILE A 1 185 ? 15.307 8.460 -7.375 1.00 56.62 185 ILE A N 1
ATOM 1409 C CA . ILE A 1 185 ? 15.663 7.744 -8.603 1.00 56.62 185 ILE A CA 1
ATOM 1410 C C . ILE A 1 185 ? 16.936 8.342 -9.229 1.00 56.62 185 ILE A C 1
ATOM 1412 O O . ILE A 1 185 ? 17.815 7.595 -9.653 1.00 56.62 185 ILE A O 1
ATOM 1416 N N . GLU A 1 186 ? 17.082 9.669 -9.256 1.00 57.88 186 GLU A N 1
ATOM 1417 C CA . GLU A 1 186 ? 18.274 10.370 -9.749 1.00 57.88 186 GLU A CA 1
ATOM 1418 C C . GLU A 1 186 ? 19.493 10.135 -8.847 1.00 57.88 186 GLU A C 1
ATOM 1420 O O . GLU A 1 186 ? 20.573 9.853 -9.360 1.00 57.88 186 GLU A O 1
ATOM 1425 N N . GLU A 1 187 ? 19.341 10.184 -7.522 1.00 58.56 187 GLU A N 1
ATOM 1426 C CA . GLU A 1 187 ? 20.402 9.904 -6.547 1.00 58.56 187 GLU A CA 1
ATOM 1427 C C . GLU A 1 187 ? 20.880 8.449 -6.640 1.00 58.56 187 GLU A C 1
ATOM 1429 O O . GLU A 1 187 ? 22.086 8.190 -6.646 1.00 58.56 187 GLU A O 1
ATOM 1434 N N . GLU A 1 188 ? 19.963 7.491 -6.779 1.00 53.06 188 GLU A N 1
ATOM 1435 C CA . GLU A 1 188 ? 20.306 6.083 -6.986 1.00 53.06 188 GLU A CA 1
ATOM 1436 C C . GLU A 1 188 ? 20.950 5.846 -8.361 1.00 53.06 188 GLU A C 1
ATOM 1438 O O . GLU A 1 188 ? 21.961 5.143 -8.456 1.00 53.06 188 GLU A O 1
ATOM 1443 N N . SER A 1 189 ? 20.457 6.501 -9.418 1.00 49.25 189 SER A N 1
ATOM 1444 C CA . SER A 1 189 ? 21.078 6.487 -10.750 1.00 49.25 189 SER A CA 1
ATOM 1445 C C . SER A 1 189 ? 22.505 7.059 -10.719 1.00 49.25 189 SER A C 1
ATOM 1447 O O . SER A 1 189 ? 23.435 6.443 -11.248 1.00 49.25 189 SER A O 1
ATOM 1449 N N . GLN A 1 190 ? 22.729 8.181 -10.024 1.00 49.62 190 GLN A N 1
ATOM 1450 C CA . GLN A 1 190 ? 24.044 8.815 -9.865 1.00 49.62 190 GLN A CA 1
ATOM 1451 C C . GLN A 1 190 ? 25.010 7.984 -9.009 1.00 49.62 190 GLN A C 1
ATOM 1453 O O . GLN A 1 190 ? 26.180 7.845 -9.373 1.00 49.62 190 GLN A O 1
ATOM 1458 N N . ARG A 1 191 ? 24.545 7.366 -7.916 1.00 53.12 191 ARG A N 1
ATOM 1459 C CA . ARG A 1 191 ? 25.352 6.428 -7.109 1.00 53.12 191 ARG A CA 1
ATOM 1460 C C . ARG A 1 191 ? 25.795 5.211 -7.918 1.00 53.12 191 ARG A C 1
ATOM 1462 O O . ARG A 1 191 ? 26.935 4.765 -7.785 1.00 53.12 191 ARG A O 1
ATOM 1469 N N . LEU A 1 192 ? 24.926 4.695 -8.785 1.00 46.59 192 LEU A N 1
ATOM 1470 C CA . LEU A 1 192 ? 25.257 3.612 -9.710 1.00 46.59 192 LEU A CA 1
ATOM 1471 C C . LEU A 1 192 ? 26.223 4.070 -10.813 1.00 46.59 192 LEU A C 1
ATOM 1473 O O . LEU A 1 192 ? 27.050 3.266 -11.247 1.00 46.59 192 LEU A O 1
ATOM 1477 N N . LEU A 1 193 ? 26.152 5.338 -11.241 1.00 46.84 193 LEU A N 1
ATOM 1478 C CA . LEU A 1 193 ? 27.057 5.978 -12.206 1.00 46.84 193 LEU A CA 1
ATOM 1479 C C . LEU A 1 193 ? 28.469 6.233 -11.639 1.00 46.84 193 LEU A C 1
ATOM 1481 O O . LEU A 1 193 ? 29.447 6.031 -12.357 1.00 46.84 193 LEU A O 1
ATOM 1485 N N . GLY A 1 194 ? 28.581 6.589 -10.356 1.00 43.03 194 GLY A N 1
ATOM 1486 C CA . GLY A 1 194 ? 29.838 6.951 -9.686 1.00 43.03 194 GLY A CA 1
ATOM 1487 C C . GLY A 1 194 ? 30.748 5.793 -9.251 1.00 43.03 194 GLY A C 1
ATOM 1488 O O . GLY A 1 194 ? 31.905 6.036 -8.933 1.00 43.03 194 GLY A O 1
ATOM 1489 N N . ARG A 1 195 ? 30.279 4.535 -9.258 1.00 46.44 195 ARG A N 1
ATOM 1490 C CA . ARG A 1 195 ? 31.084 3.349 -8.870 1.00 46.44 195 ARG A CA 1
ATOM 1491 C C . ARG A 1 195 ? 31.807 2.645 -10.031 1.00 46.44 195 ARG A C 1
ATOM 1493 O O . ARG A 1 195 ? 32.353 1.572 -9.825 1.00 46.44 195 ARG A O 1
ATOM 1500 N N . THR A 1 196 ? 31.810 3.207 -11.244 1.00 38.84 196 THR A N 1
ATOM 1501 C CA . THR A 1 196 ? 32.564 2.657 -12.401 1.00 38.84 196 THR A CA 1
ATOM 1502 C C . THR A 1 196 ? 33.845 3.426 -12.720 1.00 38.84 196 THR A C 1
ATOM 1504 O O . THR A 1 196 ? 34.327 3.358 -13.846 1.00 38.84 196 THR A O 1
ATOM 1507 N N . SER A 1 197 ? 34.365 4.183 -11.757 1.00 40.25 197 SER A N 1
ATOM 1508 C CA . SER A 1 197 ? 35.601 4.950 -11.908 1.00 40.25 197 SER A CA 1
ATOM 1509 C C . SER A 1 197 ? 36.638 4.525 -10.868 1.00 40.25 197 SER A C 1
ATOM 1511 O O . SER A 1 197 ? 37.195 5.386 -10.202 1.00 40.25 197 SER A O 1
ATOM 1513 N N . GLU A 1 198 ? 36.862 3.219 -10.718 1.00 36.00 198 GLU A N 1
ATOM 1514 C CA . GLU A 1 198 ? 38.102 2.619 -10.193 1.00 36.00 198 GLU A CA 1
ATOM 1515 C C . GLU A 1 198 ? 38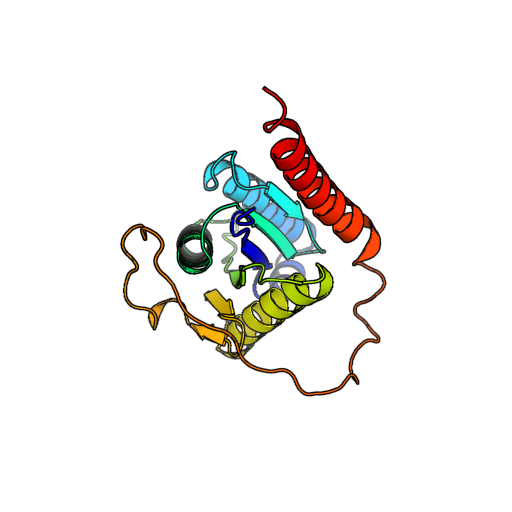.373 1.300 -10.923 1.00 36.00 198 GLU A C 1
ATOM 1517 O O . GLU A 1 198 ? 37.395 0.549 -11.159 1.00 36.00 198 GLU A O 1
#

Foldseek 3Di:
DPDQKKKKKKKFKPPLVVQCVPVNPVLSVLLQVVLVVLCVVLDDPQWDWDALDPGMIMIMHSAPQLVVQVSVLVSQVVLQVDFRDDPRDTDGIGMAMFMEIDDPPDDPVVSVVQRVQQSVVCVVVPHSFGWYRDPPDIDTSVVDDDDDRDDDDDDDDDDDDDDDDPDPPPPPSCPPVVVVVVVVVVVVVVVVVPVPPD